Protein AF-0000000080699157 (afdb_homodimer)

Foldseek 3Di:
DPPPDPPDPVVVLLVQLLQADLVQLCVQPVDDSVQSVCVNVVNDDDDPVSSVSSQQGAGPVRRRGDDDDDPPDDDDDPVVVVVVVVVVVVVVVVVVVVVVD/DPPPDPDDPVVVLLVQLLQADLVQLCVQPVDDSVQSVCVNNVNDDDDPVSSVSSQQDAGPVRRRGDDDDDPPDDDDDPVVVVVVVVVVVVVVVVVVVVVVD

Solvent-accessible surface area (backbone atoms only — not comparable to full-atom values): 11080 Å² total; per-residue (Å²): 131,80,74,68,71,77,63,53,60,60,57,51,48,49,54,48,46,56,50,34,54,67,68,58,50,29,70,74,67,71,49,55,68,70,60,50,54,30,47,45,71,48,72,40,63,40,38,55,67,55,49,52,55,56,44,42,43,49,21,90,93,28,71,59,8,37,33,72,37,58,47,71,44,39,79,38,48,56,67,58,47,49,53,33,50,52,32,23,50,51,28,52,53,51,50,56,55,56,66,72,103,131,79,72,68,72,77,64,52,59,62,57,51,48,51,55,48,46,56,50,33,53,67,67,59,52,30,71,73,66,73,49,56,70,70,59,49,53,29,48,45,72,48,73,40,63,38,37,56,67,54,48,50,52,56,42,41,43,52,20,88,94,29,71,61,8,38,34,73,38,59,48,71,42,41,79,37,48,55,68,58,47,50,52,33,50,51,30,22,49,51,29,53,53,51,51,54,55,56,66,73,103

Secondary structure (DSSP, 8-state):
--------HHHHHHHHHHHS-HHHHHHHHT--HHHHHHHHHT-S-B-HHHHHHHHHS--SS-TT-EEEEETTSEEE-HHHHHHHHHHHHHHHHHHHHHHT-/--------HHHHHHHHHHHS-HHHHHHHHT--HHHHHHHHHT-S-B-HHHHHHHHHS--SS-TT-EEEEETTSEEE-HHHHHHHHHHHHHHHHHHHHHHT-

Radius of gyration: 21.06 Å; Cα contacts (8 Å, |Δi|>4): 257; chains: 2; bounding box: 36×67×44 Å

Sequence (202 aa):
MTIKPVCSTVSLLESHLCAIPVAAIRDALSLDDSSVSRIKTGDRRISFKEFCTLIALPSPAQPQGLALAPAKAIIITPELFRALRDLARDSLNMMSEDGAAMTIKPVCSTVSLLESHLCAIPVAAIRDALSLDDSSVSRIKTGDRRISFKEFCTLIALPSPAQPQGLALAPAKAIIITPELFRALRDLARDSLNMMSEDGAA

Structure (mmCIF, N/CA/C/O backbone):
data_AF-0000000080699157-model_v1
#
loop_
_entity.id
_entity.type
_entity.pdbx_description
1 polymer 'Transcriptional regulator'
#
loop_
_atom_site.group_PDB
_atom_site.id
_atom_site.type_symbol
_atom_site.label_atom_id
_atom_site.label_alt_id
_atom_site.label_comp_id
_atom_site.label_asym_id
_atom_site.label_entity_id
_atom_site.label_seq_id
_atom_site.pdbx_PDB_ins_code
_atom_site.Cartn_x
_atom_site.Cartn_y
_atom_site.Cartn_z
_atom_site.occupancy
_atom_site.B_iso_or_equiv
_atom_site.auth_seq_id
_atom_site.auth_comp_id
_atom_site.auth_asym_id
_atom_site.auth_atom_id
_atom_site.pdbx_PDB_model_num
ATOM 1 N N . MET A 1 1 ? 7.586 21.469 -3.617 1 30.12 1 MET A N 1
ATOM 2 C CA . MET A 1 1 ? 7.473 20.141 -3.008 1 30.12 1 MET A CA 1
ATOM 3 C C . MET A 1 1 ? 6.953 19.125 -4.012 1 30.12 1 MET A C 1
ATOM 5 O O . MET A 1 1 ? 5.816 19.219 -4.477 1 30.12 1 MET A O 1
ATOM 9 N N . THR A 1 2 ? 7.891 18.797 -4.805 1 31.19 2 THR A N 1
ATOM 10 C CA . THR A 1 2 ? 7.57 17.906 -5.918 1 31.19 2 THR A CA 1
ATOM 11 C C . THR A 1 2 ? 6.996 16.594 -5.406 1 31.19 2 THR A C 1
ATOM 13 O O . THR A 1 2 ? 7.688 15.836 -4.723 1 31.19 2 THR A O 1
ATOM 16 N N . ILE A 1 3 ? 5.672 16.469 -5.234 1 36.91 3 ILE A N 1
ATOM 17 C CA . ILE A 1 3 ? 5.02 15.188 -4.984 1 36.91 3 ILE A CA 1
ATOM 18 C C . ILE A 1 3 ? 5.488 14.164 -6.016 1 36.91 3 ILE A C 1
ATOM 20 O O . ILE A 1 3 ? 5.34 14.375 -7.219 1 36.91 3 ILE A O 1
ATOM 24 N N . LYS A 1 4 ? 6.59 13.547 -5.754 1 43.44 4 LYS A N 1
ATOM 25 C CA . LYS A 1 4 ? 7.059 12.523 -6.68 1 43.44 4 LYS A CA 1
ATOM 26 C C . LYS A 1 4 ? 5.891 11.711 -7.238 1 43.44 4 LYS A C 1
ATOM 28 O O . LYS A 1 4 ? 5.02 11.266 -6.488 1 43.44 4 LYS A O 1
ATOM 33 N N . PRO A 1 5 ? 5.812 11.938 -8.422 1 41.38 5 PRO A N 1
ATOM 34 C CA . PRO A 1 5 ? 4.746 11.172 -9.07 1 41.38 5 PRO A CA 1
ATOM 35 C C . PRO A 1 5 ? 4.672 9.727 -8.586 1 41.38 5 PRO A C 1
ATOM 37 O O . PRO A 1 5 ? 5.707 9.109 -8.312 1 41.38 5 PRO A O 1
ATOM 40 N N . VAL A 1 6 ? 3.611 9.367 -7.977 1 47.38 6 VAL A N 1
ATOM 41 C CA . VAL A 1 6 ? 3.377 8 -7.512 1 47.38 6 VAL A CA 1
ATOM 42 C C . VAL A 1 6 ? 3.82 7.008 -8.586 1 47.38 6 VAL A C 1
ATOM 44 O O . VAL A 1 6 ? 3.354 7.07 -9.727 1 47.38 6 VAL A O 1
ATOM 47 N N . CYS A 1 7 ? 5.082 6.652 -8.594 1 54.62 7 CYS A N 1
ATOM 48 C CA . CYS A 1 7 ? 5.445 5.504 -9.406 1 54.62 7 CYS A CA 1
ATOM 49 C C . CYS A 1 7 ? 4.301 4.496 -9.477 1 54.62 7 CYS A C 1
ATOM 51 O O . CYS A 1 7 ? 3.541 4.352 -8.516 1 54.62 7 CYS A O 1
ATOM 53 N N . SER A 1 8 ? 4.094 4.039 -10.688 1 78.44 8 SER A N 1
ATOM 54 C CA . SER A 1 8 ? 3.041 3.035 -10.82 1 78.44 8 SER A CA 1
ATOM 55 C C . SER A 1 8 ? 3.221 1.915 -9.797 1 78.44 8 SER A C 1
ATOM 57 O O . SER A 1 8 ? 4.324 1.697 -9.297 1 78.44 8 SER A O 1
ATOM 59 N N . THR A 1 9 ? 2.27 1.46 -9.227 1 84.56 9 THR A N 1
ATOM 60 C CA . THR A 1 9 ? 2.256 0.359 -8.273 1 84.56 9 THR A CA 1
ATOM 61 C C . THR A 1 9 ? 3.146 -0.784 -8.75 1 84.56 9 THR A C 1
ATOM 63 O O . THR A 1 9 ? 3.895 -1.366 -7.965 1 84.56 9 THR A O 1
ATOM 66 N N . VAL A 1 10 ? 3.197 -1.005 -10.109 1 86.75 10 VAL A N 1
ATOM 67 C CA . VAL A 1 10 ? 3.973 -2.107 -10.664 1 86.75 10 VAL A CA 1
ATOM 68 C C . VAL A 1 10 ? 5.465 -1.807 -10.539 1 86.75 10 VAL A C 1
ATOM 70 O O . VAL A 1 10 ? 6.242 -2.662 -10.109 1 86.75 10 VAL A O 1
ATOM 73 N N . SER A 1 11 ? 5.766 -0.631 -10.891 1 89.75 11 SER A N 1
ATOM 74 C CA . SER A 1 11 ? 7.172 -0.24 -10.844 1 89.75 11 SER A CA 1
ATOM 75 C C . SER A 1 11 ? 7.711 -0.276 -9.414 1 89.75 11 SER A C 1
ATOM 77 O O . SER A 1 11 ? 8.836 -0.714 -9.188 1 89.75 11 SER A O 1
ATOM 79 N N . LEU A 1 12 ? 6.98 0.172 -8.516 1 90.81 12 LEU A N 1
ATOM 80 C CA . LEU A 1 12 ? 7.383 0.153 -7.117 1 90.81 12 LEU A CA 1
ATOM 81 C C . LEU A 1 12 ? 7.582 -1.278 -6.629 1 90.81 12 LEU A C 1
ATOM 83 O O . LEU A 1 12 ? 8.547 -1.567 -5.918 1 90.81 12 LEU A O 1
ATOM 87 N N . LEU A 1 13 ? 6.695 -2.127 -6.988 1 92.75 13 LEU A N 1
ATOM 88 C CA . LEU A 1 13 ? 6.777 -3.525 -6.582 1 92.75 13 LEU A CA 1
ATOM 89 C C . LEU A 1 13 ? 8.016 -4.188 -7.176 1 92.75 13 LEU A C 1
ATOM 91 O O . LEU A 1 13 ? 8.766 -4.867 -6.465 1 92.75 13 LEU A O 1
ATOM 95 N N . GLU A 1 14 ? 8.18 -3.959 -8.438 1 91.19 14 GLU A N 1
ATOM 96 C CA . GLU A 1 14 ? 9.328 -4.555 -9.109 1 91.19 14 GLU A CA 1
ATOM 97 C C . GLU A 1 14 ? 10.641 -4.082 -8.484 1 91.19 14 GLU A C 1
ATOM 99 O O . GLU A 1 14 ? 11.547 -4.887 -8.242 1 91.19 14 GLU A O 1
ATOM 104 N N . SER A 1 15 ? 10.711 -2.809 -8.227 1 92.69 15 SER A N 1
ATOM 105 C CA . SER A 1 15 ? 11.914 -2.258 -7.609 1 92.69 15 SER A CA 1
ATOM 106 C C . SER A 1 15 ? 12.133 -2.84 -6.215 1 92.69 15 SER A C 1
ATOM 108 O O . SER A 1 15 ? 13.273 -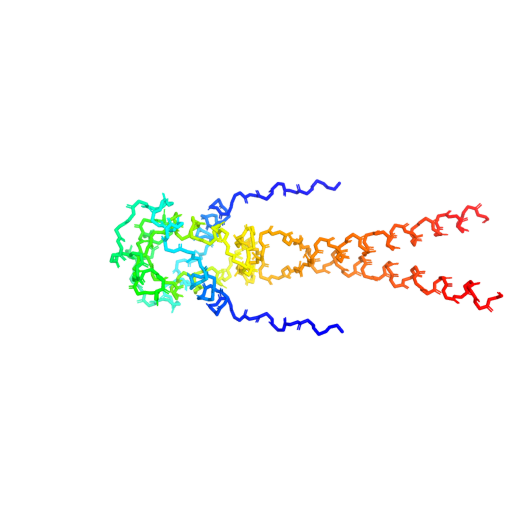3.115 -5.828 1 92.69 15 SER A O 1
ATOM 110 N N . HIS A 1 16 ? 11.117 -3 -5.484 1 94.38 16 HIS A N 1
ATOM 111 C CA . HIS A 1 16 ? 11.195 -3.568 -4.145 1 94.38 16 HIS A CA 1
ATOM 112 C C . HIS A 1 16 ? 11.68 -5.016 -4.184 1 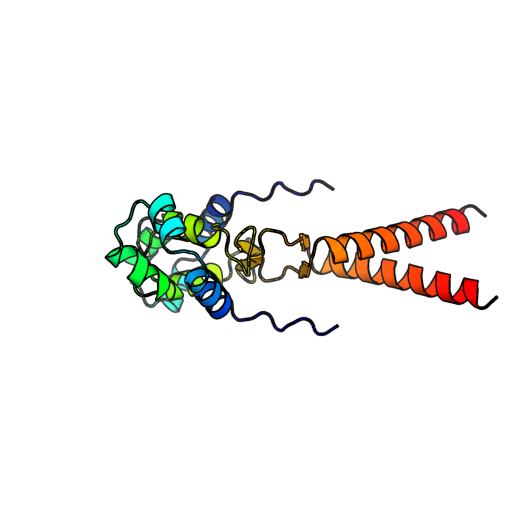94.38 16 HIS A C 1
ATOM 114 O O . HIS A 1 16 ? 12.602 -5.387 -3.455 1 94.38 16 HIS A O 1
ATOM 120 N N . LEU A 1 17 ? 11.094 -5.82 -5.066 1 92.88 17 LEU A N 1
ATOM 121 C CA . LEU A 1 17 ? 11.469 -7.227 -5.191 1 92.88 17 LEU A CA 1
ATOM 122 C C . LEU A 1 17 ? 12.938 -7.367 -5.566 1 92.88 17 LEU A C 1
ATOM 124 O O . LEU A 1 17 ? 13.648 -8.219 -5.023 1 92.88 17 LEU A O 1
ATOM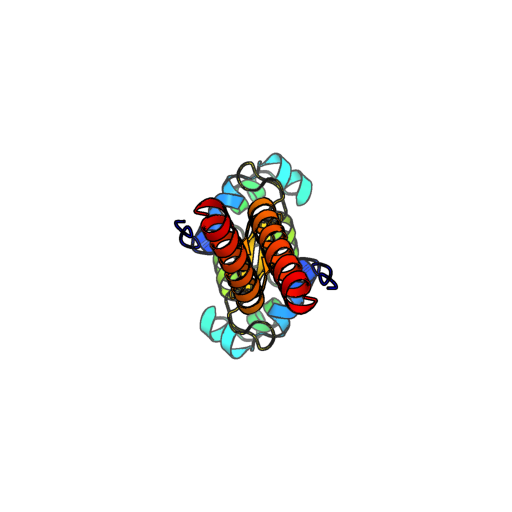 128 N N . CYS A 1 18 ? 13.297 -6.527 -6.414 1 93.12 18 CYS A N 1
ATOM 129 C CA . CYS A 1 18 ? 14.688 -6.562 -6.855 1 93.12 18 CYS A CA 1
ATOM 130 C C . CYS A 1 18 ? 15.633 -6.215 -5.711 1 93.12 18 CYS A C 1
ATOM 132 O O . CYS A 1 18 ? 16.734 -6.754 -5.625 1 93.12 18 CYS A O 1
ATOM 134 N N . ALA A 1 19 ? 15.234 -5.422 -4.84 1 95.38 19 ALA A N 1
ATOM 135 C CA . ALA A 1 19 ? 16.094 -4.875 -3.793 1 95.38 19 ALA A CA 1
ATOM 136 C C . ALA A 1 19 ? 16.172 -5.824 -2.598 1 95.38 19 ALA A C 1
ATOM 138 O O . ALA A 1 19 ? 17.078 -5.723 -1.772 1 95.38 19 ALA A O 1
ATOM 139 N N . ILE A 1 20 ? 15.273 -6.695 -2.459 1 96.25 20 ILE A N 1
ATOM 140 C CA . ILE A 1 20 ? 15.273 -7.621 -1.331 1 96.25 20 ILE A CA 1
ATOM 141 C C . ILE A 1 20 ? 16.406 -8.625 -1.487 1 96.25 20 ILE A C 1
ATOM 143 O O . ILE A 1 20 ? 16.578 -9.211 -2.557 1 96.25 20 ILE A O 1
ATOM 147 N N . PRO A 1 21 ? 17.156 -8.812 -0.498 1 95.56 21 PRO A N 1
ATOM 148 C CA . PRO A 1 21 ? 18.203 -9.844 -0.572 1 95.56 21 PRO A CA 1
ATOM 149 C C . PRO A 1 21 ? 17.625 -11.242 -0.782 1 95.56 21 PRO A C 1
ATOM 151 O O . PRO A 1 21 ? 16.578 -11.578 -0.226 1 95.56 21 PRO A O 1
ATOM 154 N N . VAL A 1 22 ? 18.359 -12.016 -1.519 1 95.06 22 VAL A N 1
ATOM 155 C CA . VAL A 1 22 ? 17.953 -13.375 -1.871 1 95.06 22 VAL A CA 1
ATOM 156 C C . VAL A 1 22 ? 17.781 -14.211 -0.604 1 95.06 22 VAL A C 1
ATOM 158 O O . VAL A 1 22 ? 16.812 -14.961 -0.474 1 95.06 22 VAL A O 1
ATOM 161 N N . ALA A 1 23 ? 18.703 -14.039 0.344 1 95.81 23 ALA A N 1
ATOM 162 C CA . ALA A 1 23 ? 18.672 -14.805 1.587 1 95.81 23 ALA A CA 1
ATOM 163 C C . ALA A 1 23 ? 17.406 -14.5 2.383 1 95.81 23 ALA A C 1
ATOM 165 O O . ALA A 1 23 ? 16.844 -15.383 3.029 1 95.81 23 ALA A O 1
ATOM 166 N N . ALA A 1 24 ? 16.984 -13.242 2.336 1 96.81 24 ALA A N 1
ATOM 167 C CA . ALA A 1 24 ? 15.789 -12.844 3.068 1 96.81 24 ALA A CA 1
ATOM 168 C C . ALA A 1 24 ? 14.547 -13.523 2.498 1 96.81 24 ALA A C 1
ATOM 170 O O . ALA A 1 24 ? 13.664 -13.953 3.248 1 96.81 24 ALA A O 1
ATOM 171 N N . ILE A 1 25 ? 14.508 -13.625 1.203 1 96.75 25 ILE A N 1
ATOM 172 C CA . ILE A 1 25 ? 13.367 -14.266 0.548 1 96.75 25 ILE A CA 1
ATOM 173 C C . ILE A 1 25 ? 13.383 -15.766 0.844 1 96.75 25 ILE A C 1
ATOM 175 O O . ILE A 1 25 ? 12.352 -16.344 1.2 1 96.75 25 ILE A O 1
ATOM 179 N N . ARG A 1 26 ? 14.508 -16.375 0.75 1 96.81 26 ARG A N 1
ATOM 180 C CA . ARG A 1 26 ? 14.656 -17.797 1.027 1 96.81 26 ARG A CA 1
ATOM 181 C C . ARG A 1 26 ? 14.188 -18.141 2.439 1 96.81 26 ARG A C 1
ATOM 183 O O . ARG A 1 26 ? 13.438 -19.094 2.641 1 96.81 26 ARG A O 1
ATOM 190 N N . ASP A 1 27 ? 14.648 -17.359 3.348 1 96.06 27 ASP A N 1
ATOM 191 C CA . ASP A 1 27 ? 14.336 -17.594 4.754 1 96.06 27 ASP A CA 1
ATOM 192 C C . ASP A 1 27 ? 12.844 -17.391 5.023 1 96.06 27 ASP A C 1
ATOM 194 O O . ASP A 1 27 ? 12.242 -18.141 5.793 1 96.06 27 ASP A O 1
ATOM 198 N N . ALA A 1 28 ? 12.266 -16.406 4.398 1 96.19 28 ALA A N 1
ATOM 199 C CA . ALA A 1 28 ? 10.883 -16.047 4.676 1 96.19 28 ALA A CA 1
ATOM 200 C C . ALA A 1 28 ? 9.914 -17.031 4.027 1 96.19 28 ALA A C 1
ATOM 202 O O . ALA A 1 28 ? 8.844 -17.297 4.574 1 96.19 28 ALA A O 1
ATOM 203 N N . LEU A 1 29 ? 10.266 -17.562 2.887 1 95.69 29 LEU A N 1
ATOM 204 C CA . LEU A 1 29 ? 9.305 -18.375 2.129 1 95.69 29 LEU A CA 1
ATOM 205 C C . LEU A 1 29 ? 9.758 -19.828 2.047 1 95.69 29 LEU A C 1
ATOM 207 O O . LEU A 1 29 ? 9.039 -20.672 1.504 1 95.69 29 LEU A O 1
ATOM 211 N N . SER A 1 30 ? 10.891 -20.141 2.572 1 96.06 30 SER A N 1
ATOM 212 C CA . SER A 1 30 ? 11.445 -21.484 2.523 1 96.06 30 SER A CA 1
ATOM 213 C C . SER A 1 30 ? 11.492 -22 1.093 1 96.06 30 SER A C 1
ATOM 215 O O . SER A 1 30 ? 11 -23.094 0.808 1 96.06 30 SER A O 1
ATOM 217 N N . LEU A 1 31 ? 12.078 -21.328 0.246 1 94.12 31 LEU A N 1
ATOM 218 C CA . LEU A 1 31 ? 12.172 -21.641 -1.176 1 94.12 31 LEU A CA 1
ATOM 219 C C . LEU A 1 31 ? 13.625 -21.906 -1.574 1 94.12 31 LEU A C 1
ATOM 221 O O . LEU A 1 31 ? 14.547 -21.484 -0.88 1 94.12 31 LEU A O 1
ATOM 225 N N . ASP A 1 32 ? 13.828 -22.578 -2.586 1 94.06 32 ASP A N 1
ATOM 226 C CA . ASP A 1 32 ? 15.164 -22.781 -3.139 1 94.06 32 ASP A CA 1
ATOM 227 C C . ASP A 1 32 ? 15.594 -21.578 -3.982 1 94.06 32 ASP A C 1
ATOM 229 O O . ASP A 1 32 ? 14.789 -20.688 -4.273 1 94.06 32 ASP A O 1
ATOM 233 N N . ASP A 1 33 ? 16.844 -21.578 -4.438 1 92.88 33 ASP A N 1
ATOM 234 C CA . ASP A 1 33 ? 17.453 -20.438 -5.141 1 92.88 33 ASP A CA 1
ATOM 235 C C . ASP A 1 33 ? 16.781 -20.219 -6.496 1 92.88 33 ASP A C 1
ATOM 237 O O . ASP A 1 33 ? 16.609 -19.078 -6.938 1 92.88 33 ASP A O 1
ATOM 241 N N . SER A 1 34 ? 16.516 -21.312 -7.078 1 92.25 34 SER A N 1
ATOM 242 C CA . SER A 1 34 ? 15.875 -21.188 -8.383 1 92.25 34 SER A CA 1
ATOM 243 C C . SER A 1 34 ? 14.516 -20.5 -8.273 1 92.25 34 SER A C 1
ATOM 245 O O . SER A 1 34 ? 14.164 -19.672 -9.117 1 92.25 34 SER A O 1
ATOM 247 N N . SER A 1 35 ? 13.695 -20.875 -7.293 1 93.12 35 SER A N 1
ATOM 248 C CA . SER A 1 35 ? 12.391 -20.266 -7.047 1 93.12 35 SER A CA 1
ATOM 249 C C . SER A 1 35 ? 12.531 -18.781 -6.676 1 93.12 35 SER A C 1
ATOM 251 O O . SER A 1 35 ? 11.75 -17.953 -7.137 1 93.12 35 SER A O 1
ATOM 253 N N . VAL A 1 36 ? 13.555 -18.453 -5.898 1 95.56 36 VAL A N 1
ATOM 254 C CA . VAL A 1 36 ? 13.797 -17.078 -5.473 1 95.56 36 VAL A CA 1
ATOM 255 C C . VAL A 1 36 ? 14.164 -16.219 -6.68 1 95.56 36 VAL A C 1
ATOM 257 O O . VAL A 1 36 ? 13.688 -15.094 -6.812 1 95.56 36 VAL A O 1
ATOM 260 N N . SER A 1 37 ? 15.008 -16.719 -7.562 1 93.88 37 SER A N 1
ATOM 261 C CA . SER A 1 37 ? 15.391 -15.984 -8.766 1 93.88 37 SER A CA 1
ATOM 262 C C . SER A 1 37 ? 14.172 -15.641 -9.609 1 93.88 37 SER A C 1
ATOM 264 O O . SER A 1 37 ? 14.047 -14.516 -1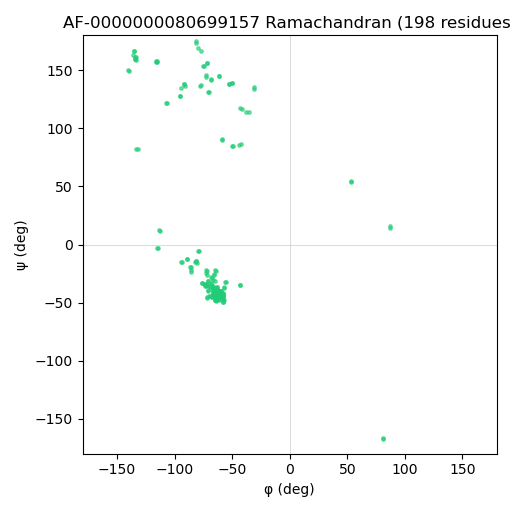0.094 1 93.88 37 SER A O 1
ATOM 266 N N . ARG A 1 38 ? 13.25 -16.547 -9.766 1 92.69 38 ARG A N 1
ATOM 267 C CA . ARG A 1 38 ? 12.055 -16.328 -10.57 1 92.69 38 ARG A CA 1
ATOM 268 C C . ARG A 1 38 ? 11.109 -15.344 -9.891 1 92.69 38 ARG A C 1
ATOM 270 O O . ARG A 1 38 ? 10.391 -14.609 -10.57 1 92.69 38 ARG A O 1
ATOM 277 N N . ILE A 1 39 ? 11.125 -15.352 -8.586 1 92.75 39 ILE A N 1
ATOM 278 C CA . ILE A 1 39 ? 10.328 -14.375 -7.84 1 92.75 39 ILE A CA 1
ATOM 279 C C . ILE A 1 39 ? 10.883 -12.977 -8.078 1 92.75 3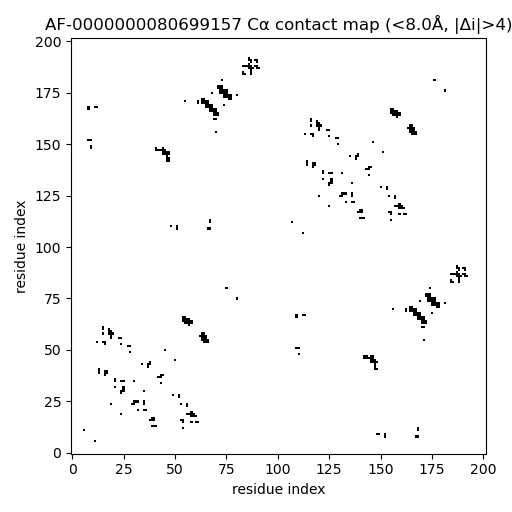9 ILE A C 1
ATOM 281 O O . ILE A 1 39 ? 10.117 -12.039 -8.344 1 92.75 39 ILE A O 1
ATOM 285 N N . LYS A 1 40 ? 12.203 -12.859 -8.078 1 91.19 40 LYS A N 1
ATOM 286 C CA . LYS A 1 40 ? 12.828 -11.555 -8.227 1 91.19 40 LYS A CA 1
ATOM 287 C C . LYS A 1 40 ? 12.609 -10.992 -9.633 1 91.19 40 LYS A C 1
ATOM 289 O O . LYS A 1 40 ? 12.516 -9.781 -9.812 1 91.19 40 LYS A O 1
ATOM 294 N N . THR A 1 41 ? 12.461 -11.844 -10.562 1 88.12 41 THR A N 1
ATOM 295 C CA . THR A 1 41 ? 12.227 -11.398 -11.93 1 88.12 41 THR A CA 1
ATOM 296 C C . THR A 1 41 ? 10.734 -11.227 -12.195 1 88.12 41 THR A C 1
ATOM 298 O O . THR A 1 41 ? 10.336 -10.664 -13.211 1 88.12 41 THR A O 1
ATOM 301 N N . GLY A 1 42 ? 9.914 -11.711 -11.344 1 86.31 42 GLY A N 1
ATOM 302 C CA . GLY A 1 42 ? 8.477 -11.586 -11.508 1 86.31 42 GLY A CA 1
ATOM 303 C C . GLY A 1 42 ? 7.875 -12.695 -12.344 1 86.31 42 GLY A C 1
ATOM 304 O O . GLY A 1 42 ? 6.723 -12.602 -12.781 1 86.31 42 GLY A O 1
ATOM 305 N N . ASP A 1 43 ? 8.578 -13.703 -12.555 1 87.94 43 ASP A N 1
ATOM 306 C CA . ASP A 1 43 ? 8.156 -14.758 -13.469 1 87.94 43 ASP A CA 1
ATOM 307 C C . ASP A 1 43 ? 7.422 -15.875 -12.734 1 87.94 43 ASP A C 1
ATOM 309 O O . ASP A 1 43 ? 6.766 -16.703 -13.352 1 87.94 43 ASP A O 1
ATOM 313 N N . ARG A 1 44 ? 7.543 -15.883 -11.469 1 91.69 44 ARG A N 1
ATOM 314 C CA . ARG A 1 44 ? 6.906 -16.938 -10.688 1 91.69 44 ARG A CA 1
ATOM 315 C C . ARG A 1 44 ? 5.539 -16.5 -10.188 1 91.69 44 ARG A C 1
ATOM 317 O O . ARG A 1 44 ? 5.383 -15.375 -9.703 1 91.69 44 ARG A O 1
ATOM 324 N N . ARG A 1 45 ? 4.629 -17.406 -10.352 1 92.94 45 ARG A N 1
ATOM 325 C CA . ARG A 1 45 ? 3.33 -17.203 -9.711 1 92.94 45 ARG A CA 1
ATOM 326 C C . ARG A 1 45 ? 3.395 -17.531 -8.227 1 92.94 45 ARG A C 1
ATOM 328 O O . ARG A 1 45 ? 4.051 -18.5 -7.824 1 92.94 45 ARG A O 1
ATOM 335 N N . ILE A 1 46 ? 2.805 -16.688 -7.484 1 91.81 46 ILE A N 1
ATOM 336 C CA . ILE A 1 46 ? 2.879 -16.891 -6.039 1 91.81 46 ILE A CA 1
ATOM 337 C C . ILE A 1 46 ? 1.492 -16.703 -5.426 1 91.81 46 ILE A C 1
ATOM 339 O O . ILE A 1 46 ? 0.589 -16.156 -6.059 1 91.81 46 ILE A O 1
ATOM 343 N N . SER A 1 47 ? 1.388 -17.25 -4.191 1 92.19 47 SER A N 1
ATOM 344 C CA . SER A 1 47 ? 0.135 -17.094 -3.459 1 92.19 47 SER A CA 1
ATOM 345 C C . SER A 1 47 ? 0.017 -15.695 -2.854 1 92.19 47 SER A C 1
ATOM 347 O O . SER A 1 47 ? 1.014 -14.984 -2.727 1 92.19 47 SER A O 1
ATOM 349 N N . PHE A 1 48 ? -1.226 -15.367 -2.402 1 91.94 48 PHE A N 1
ATOM 350 C CA . PHE A 1 48 ? -1.479 -14.07 -1.791 1 91.94 48 PHE A CA 1
ATOM 351 C C . PHE A 1 48 ? -0.699 -13.922 -0.49 1 91.94 48 PHE A C 1
ATOM 353 O O . PHE A 1 48 ? -0.181 -12.844 -0.189 1 91.94 48 PHE A O 1
ATOM 360 N N . LYS A 1 49 ? -0.604 -14.953 0.225 1 89.88 49 LYS A N 1
ATOM 361 C CA . LYS A 1 49 ? 0.145 -14.93 1.478 1 89.88 49 LYS A CA 1
ATOM 362 C C . LYS A 1 49 ? 1.631 -14.695 1.225 1 89.88 49 LYS A C 1
ATOM 364 O O . LYS A 1 49 ? 2.279 -13.938 1.952 1 89.88 49 LYS A O 1
ATOM 369 N N . GLU A 1 50 ? 2.137 -15.398 0.193 1 92.38 50 GLU A N 1
ATOM 370 C CA . GLU A 1 50 ? 3.533 -15.195 -0.175 1 92.38 50 GLU A CA 1
ATOM 371 C C . GLU A 1 50 ? 3.785 -13.758 -0.628 1 92.38 50 GLU A C 1
ATOM 373 O O . GLU A 1 50 ? 4.816 -13.172 -0.299 1 92.38 50 GLU A O 1
ATOM 378 N N . PHE A 1 51 ? 2.85 -13.258 -1.409 1 93.06 51 PHE A N 1
ATOM 379 C CA . PHE A 1 51 ? 2.969 -11.875 -1.853 1 93.06 51 PHE A CA 1
ATOM 380 C C . PHE A 1 51 ? 3.033 -10.93 -0.66 1 93.06 51 PHE A C 1
ATOM 382 O O . PHE A 1 51 ? 3.885 -10.039 -0.611 1 93.06 51 PHE A O 1
ATOM 389 N N . CYS A 1 52 ? 2.115 -11.109 0.246 1 93.88 52 CYS A N 1
ATOM 390 C CA . CYS A 1 52 ? 2.09 -10.25 1.423 1 93.88 52 CYS A CA 1
ATOM 391 C C . CYS A 1 52 ? 3.391 -10.367 2.209 1 93.88 52 CYS A C 1
ATOM 393 O O . CYS A 1 52 ? 3.896 -9.367 2.729 1 93.88 52 CYS A O 1
ATOM 395 N N . THR A 1 53 ? 3.92 -11.57 2.32 1 94.94 53 THR A N 1
ATOM 396 C CA . THR A 1 53 ? 5.199 -11.766 2.992 1 94.94 53 THR A CA 1
ATOM 397 C C . THR A 1 53 ? 6.312 -11.016 2.262 1 94.94 53 THR A C 1
ATOM 399 O O . THR A 1 53 ? 7.148 -10.367 2.891 1 94.94 53 THR A O 1
ATOM 402 N N . LEU A 1 54 ? 6.324 -11.047 0.955 1 95.38 54 LEU A N 1
ATOM 403 C CA . LEU A 1 54 ? 7.379 -10.453 0.14 1 95.38 54 LEU A CA 1
ATOM 404 C C . LEU A 1 54 ? 7.367 -8.938 0.263 1 95.38 54 LEU A C 1
ATOM 406 O O . LEU A 1 54 ? 8.422 -8.312 0.448 1 95.38 54 LEU A O 1
ATOM 410 N N . ILE A 1 55 ? 6.211 -8.359 0.181 1 95.19 55 ILE A N 1
ATOM 411 C CA . ILE A 1 55 ? 6.195 -6.902 0.182 1 95.19 55 ILE A CA 1
ATOM 412 C C . ILE A 1 55 ? 6.531 -6.383 1.576 1 95.19 55 ILE A C 1
ATOM 414 O O . ILE A 1 55 ? 7.02 -5.262 1.726 1 95.19 55 ILE A O 1
ATOM 418 N N . ALA A 1 56 ? 6.309 -7.234 2.529 1 96.19 56 ALA A N 1
ATOM 419 C CA . ALA A 1 56 ? 6.559 -6.816 3.906 1 96.19 56 ALA A CA 1
ATOM 420 C C . ALA A 1 56 ? 8.047 -6.922 4.25 1 96.19 56 ALA A C 1
ATOM 422 O O . ALA A 1 56 ? 8.492 -6.383 5.262 1 96.19 56 ALA A O 1
ATOM 423 N N . LEU A 1 57 ? 8.781 -7.586 3.461 1 96.94 57 LEU A N 1
ATOM 424 C CA . LEU A 1 57 ? 10.211 -7.734 3.736 1 96.94 57 LEU A CA 1
ATOM 425 C C . LEU A 1 57 ? 10.93 -6.398 3.586 1 96.94 57 LEU A C 1
ATOM 427 O O . LEU A 1 57 ? 10.625 -5.621 2.68 1 96.94 57 LEU A O 1
ATOM 431 N N . PRO A 1 58 ? 11.898 -6.188 4.473 1 96.25 58 PRO A N 1
ATOM 432 C CA . PRO A 1 58 ? 12.672 -4.953 4.363 1 96.25 58 PRO A CA 1
ATOM 433 C C . PRO A 1 58 ? 13.633 -4.961 3.172 1 96.25 58 PRO A C 1
ATOM 435 O O . PRO A 1 58 ? 14.125 -6.02 2.783 1 96.25 58 PRO A O 1
ATOM 438 N N . SER A 1 59 ? 13.82 -3.855 2.594 1 94.69 59 SER A N 1
ATOM 439 C CA . SER A 1 59 ? 14.828 -3.59 1.566 1 94.69 59 SER A CA 1
ATOM 440 C C . SER A 1 59 ? 15.539 -2.268 1.819 1 94.69 59 SER A C 1
ATOM 442 O O . SER A 1 59 ? 15.109 -1.473 2.656 1 94.69 59 SER A O 1
ATOM 444 N N . PRO A 1 60 ? 16.703 -2.051 1.189 1 93.06 60 PRO A N 1
ATOM 445 C CA . PRO A 1 60 ? 17.438 -0.8 1.424 1 93.06 60 PRO A CA 1
ATOM 446 C C . PRO A 1 60 ? 16.594 0.436 1.116 1 93.06 60 PRO A C 1
ATOM 448 O O . PRO A 1 60 ? 16.703 1.449 1.812 1 93.06 60 PRO A O 1
ATOM 451 N N . ALA A 1 61 ? 15.68 0.351 0.134 1 91 61 ALA A N 1
ATOM 452 C CA . ALA A 1 61 ? 14.828 1.476 -0.253 1 91 61 ALA A CA 1
ATOM 453 C C . ALA A 1 61 ? 13.578 1.545 0.619 1 91 61 ALA A C 1
ATOM 455 O O . ALA A 1 61 ? 12.953 2.602 0.735 1 91 61 ALA A O 1
ATOM 456 N N . GLN A 1 62 ? 13.258 0.405 1.164 1 94.56 62 GLN A N 1
ATOM 457 C CA . GLN A 1 62 ? 12.102 0.257 2.043 1 94.56 62 GLN A CA 1
ATOM 458 C C . GLN A 1 62 ? 12.477 -0.494 3.318 1 94.56 62 GLN A C 1
ATOM 460 O O . GLN A 1 62 ? 12.156 -1.675 3.467 1 94.56 62 GLN A O 1
ATOM 465 N N . PRO A 1 63 ? 13.039 0.237 4.258 1 94.88 63 PRO A N 1
ATOM 466 C CA . PRO A 1 63 ? 13.617 -0.43 5.426 1 94.88 63 PRO A CA 1
ATOM 467 C C . PRO A 1 63 ? 12.57 -1.149 6.273 1 94.88 63 PRO A C 1
ATOM 469 O O . PRO A 1 63 ? 12.914 -2.049 7.047 1 94.88 63 PRO A O 1
ATOM 472 N N . GLN A 1 64 ? 11.391 -0.745 6.148 1 95.62 64 GLN A N 1
ATOM 473 C CA . GLN A 1 64 ? 10.352 -1.424 6.914 1 95.62 64 GLN A CA 1
ATOM 474 C C . GLN A 1 64 ? 9.391 -2.174 5.996 1 95.62 64 GLN A C 1
ATOM 476 O O . GLN A 1 64 ? 8.328 -2.621 6.43 1 95.62 64 GLN A O 1
ATOM 481 N N . GLY A 1 65 ? 9.789 -2.307 4.703 1 96.31 65 GLY A N 1
ATOM 482 C CA . GLY A 1 65 ? 8.945 -2.971 3.727 1 96.31 65 GLY A CA 1
ATOM 483 C C . GLY A 1 65 ? 7.859 -2.07 3.17 1 96.31 65 GLY A C 1
ATOM 484 O O . GLY A 1 65 ? 7.945 -0.846 3.273 1 96.31 65 GLY A O 1
ATOM 485 N N . LEU A 1 66 ? 6.977 -2.744 2.523 1 95 66 LEU A N 1
ATOM 486 C CA . LEU A 1 66 ? 5.812 -2.082 1.947 1 95 66 LEU A CA 1
ATOM 487 C C . LEU A 1 66 ? 4.527 -2.562 2.615 1 95 66 LEU A C 1
ATOM 489 O O . LEU A 1 66 ? 4.504 -3.635 3.223 1 95 66 LEU A O 1
ATOM 493 N N . ALA A 1 67 ? 3.535 -1.722 2.494 1 93.75 67 ALA A N 1
ATOM 494 C CA . ALA A 1 67 ? 2.186 -2.035 2.957 1 93.75 67 ALA A CA 1
ATOM 495 C C . ALA A 1 67 ? 1.144 -1.635 1.917 1 93.75 67 ALA A C 1
ATOM 497 O O . ALA A 1 67 ? 1.471 -0.991 0.917 1 93.75 67 ALA A O 1
ATOM 498 N N . LEU A 1 68 ? -0.053 -2.141 2.15 1 94.56 68 LEU A N 1
ATOM 499 C CA . LEU A 1 68 ? -1.175 -1.752 1.302 1 94.56 68 LEU A CA 1
ATOM 500 C C . LEU A 1 68 ? -1.907 -0.549 1.886 1 94.56 68 LEU A C 1
ATOM 502 O O . LEU A 1 68 ? -2.1 -0.463 3.102 1 94.56 68 LEU A O 1
ATOM 506 N N . ALA A 1 69 ? -2.271 0.364 1.017 1 93.38 69 ALA A N 1
ATOM 507 C CA . ALA A 1 69 ? -3.002 1.562 1.422 1 93.38 69 ALA A CA 1
ATOM 508 C C . ALA A 1 69 ? -4.082 1.914 0.405 1 93.38 69 ALA A C 1
ATOM 510 O O . ALA A 1 69 ? -3.975 1.567 -0.773 1 93.38 69 ALA A O 1
ATOM 511 N N . PRO A 1 70 ? -5.168 2.545 0.947 1 93.31 70 PRO A N 1
ATOM 512 C CA . PRO A 1 70 ? -6.121 3.057 -0.036 1 93.31 70 PRO A CA 1
ATOM 513 C C . PRO A 1 70 ? -5.469 3.951 -1.087 1 93.31 70 PRO A C 1
ATOM 515 O O . PRO A 1 70 ? -4.641 4.801 -0.75 1 93.31 70 PRO A O 1
ATOM 518 N N . ALA A 1 71 ? -5.883 3.764 -2.342 1 93.5 71 ALA A N 1
ATOM 519 C CA . ALA A 1 71 ? -5.27 4.516 -3.434 1 93.5 71 ALA A CA 1
ATOM 520 C C . ALA A 1 71 ? -5.574 6.008 -3.311 1 93.5 71 ALA A C 1
ATOM 522 O O . ALA A 1 71 ? -4.781 6.848 -3.74 1 93.5 71 ALA A O 1
ATOM 523 N N . LYS A 1 72 ? -6.637 6.332 -2.693 1 93 72 LYS A N 1
ATOM 524 C CA . LYS A 1 72 ? -7.074 7.719 -2.555 1 93 72 LYS A CA 1
ATOM 525 C C . LYS A 1 72 ? -6.328 8.422 -1.421 1 93 72 LYS A C 1
ATOM 527 O O . LYS A 1 72 ? -6.348 9.648 -1.324 1 93 72 LYS A O 1
ATOM 532 N N . ALA A 1 73 ? -5.727 7.688 -0.62 1 93.19 73 ALA A N 1
ATOM 533 C CA . ALA A 1 73 ? -5.109 8.234 0.586 1 93.19 73 ALA A CA 1
ATOM 534 C C . ALA A 1 73 ? -3.863 9.047 0.243 1 93.19 73 ALA A C 1
ATOM 536 O O . ALA A 1 73 ? -3.311 8.914 -0.85 1 93.19 73 ALA A O 1
ATOM 537 N N . ILE A 1 74 ? -3.555 9.953 1.186 1 93.31 74 ILE A N 1
ATOM 538 C CA . ILE A 1 74 ? -2.307 10.703 1.135 1 93.31 74 ILE A CA 1
ATOM 539 C C . ILE A 1 74 ? -1.252 10.016 1.996 1 93.31 74 ILE A C 1
ATOM 541 O O . ILE A 1 74 ? -1.514 9.664 3.15 1 93.31 74 ILE A O 1
ATOM 545 N N . ILE A 1 75 ? -0.153 9.812 1.333 1 92.88 75 ILE A N 1
ATOM 546 C CA . ILE A 1 75 ? 0.95 9.141 2.008 1 92.88 75 ILE A CA 1
ATOM 547 C C . ILE A 1 75 ? 2.051 10.148 2.328 1 92.88 75 ILE A C 1
ATOM 549 O O . ILE A 1 75 ? 2.6 10.789 1.427 1 92.88 75 ILE A O 1
ATOM 553 N N . ILE A 1 76 ? 2.328 10.219 3.625 1 94.56 76 ILE A N 1
ATOM 554 C CA . ILE A 1 76 ? 3.348 11.18 4.031 1 94.56 76 ILE A CA 1
ATOM 555 C C . ILE A 1 76 ? 4.316 1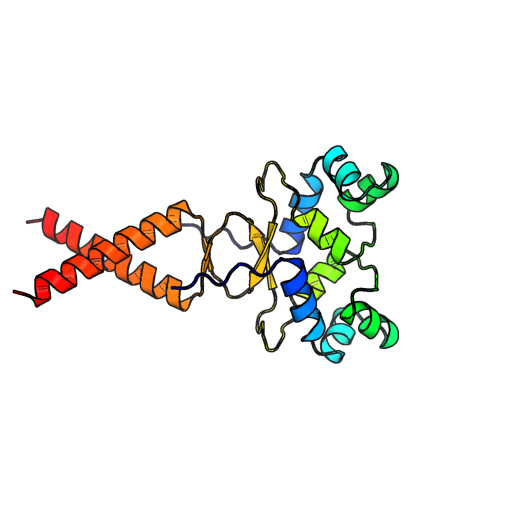0.523 5.012 1 94.56 76 ILE A C 1
ATOM 557 O O . ILE A 1 76 ? 3.986 9.508 5.633 1 94.56 76 ILE A O 1
ATOM 561 N N . THR A 1 77 ? 5.477 11.195 5.055 1 94 77 THR A N 1
ATOM 562 C CA . THR A 1 77 ? 6.453 10.688 6.008 1 94 77 THR A CA 1
ATOM 563 C C . THR A 1 77 ? 6.062 11.062 7.434 1 94 77 THR A C 1
ATOM 565 O O . THR A 1 77 ? 5.379 12.062 7.652 1 94 77 THR A O 1
ATOM 568 N N . PRO A 1 78 ? 6.535 10.227 8.352 1 94.94 78 PRO A N 1
ATOM 569 C CA . PRO A 1 78 ? 6.266 10.57 9.75 1 94.94 78 PRO A CA 1
ATOM 570 C C . PRO A 1 78 ? 6.797 11.953 10.125 1 94.94 78 PRO A C 1
ATOM 572 O O . PRO A 1 78 ? 6.164 12.672 10.906 1 94.94 78 PRO A O 1
ATOM 575 N N . GLU A 1 79 ? 7.918 12.328 9.602 1 96.31 79 GLU A N 1
ATOM 576 C CA . GLU A 1 79 ? 8.516 13.625 9.914 1 96.31 79 GLU A CA 1
ATOM 577 C C . GLU A 1 79 ? 7.645 14.766 9.414 1 96.31 79 GLU A C 1
ATOM 579 O O . GLU A 1 79 ? 7.402 15.734 10.133 1 96.31 79 GLU A O 1
ATOM 584 N N . LEU A 1 80 ? 7.207 14.664 8.195 1 94.44 80 LEU A N 1
ATOM 585 C CA . LEU A 1 80 ? 6.34 15.703 7.652 1 94.44 80 LEU A CA 1
ATOM 586 C C . LEU A 1 80 ? 5.012 15.75 8.406 1 94.44 80 LEU A C 1
ATOM 588 O O . LEU A 1 80 ? 4.48 16.828 8.656 1 94.44 80 LEU A O 1
ATOM 592 N N . PHE A 1 81 ? 4.547 14.609 8.742 1 96.69 81 PHE A N 1
ATOM 593 C CA . PHE A 1 81 ? 3.305 14.555 9.5 1 96.69 81 PHE A CA 1
ATOM 594 C C . PHE A 1 81 ? 3.457 15.266 10.844 1 96.69 81 PHE A C 1
ATOM 596 O O . PHE A 1 81 ? 2.586 16.031 11.242 1 96.69 81 PHE A O 1
ATOM 603 N N . ARG A 1 82 ? 4.469 14.992 11.531 1 96.88 82 ARG A N 1
ATOM 604 C CA . ARG A 1 82 ? 4.734 15.633 12.812 1 96.88 82 ARG A CA 1
ATOM 605 C C . ARG A 1 82 ? 4.824 17.156 12.656 1 96.88 82 ARG A C 1
ATOM 607 O O . ARG A 1 82 ? 4.277 17.891 13.477 1 96.88 82 ARG A O 1
ATOM 614 N N . ALA A 1 83 ? 5.527 17.547 11.625 1 96.19 83 ALA A N 1
ATOM 615 C CA . ALA A 1 83 ?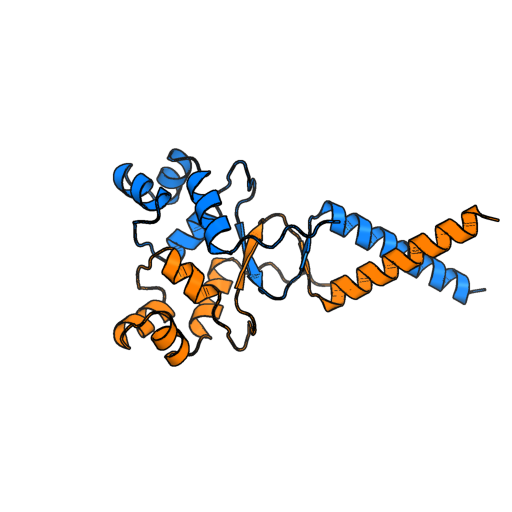 5.656 18.984 11.375 1 96.19 83 ALA A CA 1
ATOM 616 C C . ALA A 1 83 ? 4.293 19.625 11.125 1 96.19 83 ALA A C 1
ATOM 618 O O . ALA A 1 83 ? 3.973 20.672 11.711 1 96.19 83 ALA A O 1
ATOM 619 N N . LEU A 1 84 ? 3.506 19 10.336 1 96.31 84 LEU A N 1
ATOM 620 C CA . LEU A 1 84 ? 2.17 19.5 10.031 1 96.31 84 LEU A CA 1
ATOM 621 C C . LEU A 1 84 ? 1.297 19.5 11.289 1 96.31 84 LEU A C 1
ATOM 623 O O . LEU A 1 84 ? 0.596 20.469 11.562 1 96.31 84 LEU A O 1
ATOM 627 N N . ARG A 1 85 ? 1.349 18.391 11.953 1 96.06 85 ARG A N 1
ATOM 628 C CA . ARG A 1 85 ? 0.57 18.25 13.18 1 96.06 85 ARG A CA 1
ATOM 629 C C . ARG A 1 85 ? 0.945 19.328 14.195 1 96.06 85 ARG A C 1
ATOM 631 O O . ARG A 1 85 ? 0.071 19.938 14.812 1 96.06 85 ARG A O 1
ATOM 638 N N . ASP A 1 86 ? 2.213 19.547 14.383 1 96.56 86 ASP A N 1
ATOM 639 C CA . ASP A 1 86 ? 2.672 20.547 15.336 1 96.56 86 ASP A CA 1
ATOM 640 C C . ASP A 1 86 ? 2.238 21.953 14.914 1 96.56 86 ASP A C 1
ATOM 642 O O . ASP A 1 86 ? 1.773 22.734 15.742 1 96.56 86 ASP A O 1
ATOM 646 N N . LEU A 1 87 ? 2.387 22.281 13.656 1 95.25 87 LEU A N 1
ATOM 647 C CA . LEU A 1 87 ? 1.95 23.578 13.148 1 95.25 87 LEU A CA 1
ATOM 648 C C . LEU A 1 87 ? 0.442 23.75 13.297 1 95.25 87 LEU A C 1
ATOM 650 O O . LEU A 1 87 ? -0.04 24.828 13.625 1 95.25 87 LEU A O 1
ATOM 654 N N . ALA A 1 88 ? -0.251 22.688 13.047 1 95.69 88 ALA A N 1
ATOM 655 C CA . ALA A 1 88 ? -1.702 22.719 13.211 1 95.69 88 ALA A CA 1
ATOM 656 C C . ALA A 1 88 ? -2.084 22.969 14.664 1 95.69 88 ALA A C 1
ATOM 658 O O . ALA A 1 88 ? -2.988 23.75 14.945 1 95.69 88 ALA A O 1
ATOM 659 N N . ARG A 1 89 ? -1.422 22.266 15.492 1 94.88 89 ARG A N 1
ATOM 660 C CA . ARG A 1 89 ? -1.655 22.453 16.922 1 94.88 89 ARG A CA 1
ATOM 661 C C . ARG A 1 89 ? -1.387 23.906 17.328 1 94.88 89 ARG A C 1
ATOM 663 O O . ARG A 1 89 ? -2.152 24.484 18.094 1 94.88 89 ARG A O 1
ATOM 670 N N . ASP A 1 90 ? -0.313 24.453 16.844 1 91 90 ASP A N 1
ATOM 671 C CA . ASP A 1 90 ? 0.042 25.828 17.141 1 91 90 ASP A CA 1
ATOM 672 C C . ASP A 1 90 ? -1.059 26.797 16.688 1 91 90 ASP A C 1
ATOM 674 O O . ASP A 1 90 ? -1.398 27.734 17.406 1 91 90 ASP A O 1
ATOM 678 N N . SER A 1 91 ? -1.57 26.547 15.555 1 91.94 91 SER A N 1
ATOM 679 C CA . SER A 1 91 ? -2.643 27.375 15.016 1 91.94 91 SER A CA 1
ATOM 680 C C . SER A 1 91 ? -3.879 27.328 15.906 1 91.94 91 SER A C 1
ATOM 682 O O . SER A 1 91 ? -4.477 28.359 16.203 1 91.94 91 SER A O 1
ATOM 684 N N . LEU A 1 92 ? -4.219 26.203 16.359 1 92.44 92 LEU A N 1
ATOM 685 C CA . LEU A 1 92 ? -5.402 26.031 17.203 1 92.44 92 LEU A CA 1
ATOM 686 C C . LEU A 1 92 ? -5.199 26.672 18.562 1 92.44 92 LEU A C 1
ATOM 688 O O . LEU A 1 92 ? -6.133 27.266 19.125 1 92.44 92 LEU A O 1
ATOM 692 N N . ASN A 1 93 ? -4.012 26.562 19.016 1 89.94 93 ASN A N 1
ATOM 693 C CA . ASN A 1 93 ? -3.688 27.203 20.297 1 89.94 93 ASN A CA 1
ATOM 694 C C . ASN A 1 93 ? -3.742 28.719 20.188 1 89.94 93 ASN A C 1
ATOM 696 O O . ASN A 1 93 ? -4.188 29.391 21.125 1 89.94 93 ASN A O 1
ATOM 700 N N . MET A 1 94 ? -3.377 29.266 19.125 1 83.94 94 MET A N 1
ATOM 701 C CA . MET A 1 94 ? -3.391 30.719 18.906 1 83.94 94 MET A CA 1
ATOM 702 C C . MET A 1 94 ? -4.816 31.234 18.734 1 83.94 94 MET A C 1
ATOM 704 O O . MET A 1 94 ? -5.133 32.344 19.141 1 83.94 94 MET A O 1
ATOM 708 N N . MET A 1 95 ? -5.652 30.422 18.125 1 83.5 95 MET A N 1
ATOM 709 C CA . MET A 1 95 ? -7.047 30.797 17.938 1 83.5 95 MET A CA 1
ATOM 710 C C . MET A 1 95 ? -7.805 30.781 19.25 1 83.5 95 MET A C 1
ATOM 712 O O . MET A 1 95 ? -8.734 31.562 19.453 1 83.5 95 MET A O 1
ATOM 716 N N . SER A 1 96 ? -7.488 29.797 20.016 1 82.75 96 SER A N 1
ATOM 717 C CA . SER A 1 96 ? -8.164 29.703 21.297 1 82.75 96 SER A CA 1
ATOM 718 C C . SER A 1 96 ? -7.738 30.844 22.219 1 82.75 96 SER A C 1
ATOM 720 O O . SER A 1 96 ? -8.516 31.281 23.078 1 82.75 96 SER A O 1
ATOM 722 N N . GLU A 1 97 ? -6.523 31.312 22.156 1 71.38 97 GLU A N 1
ATOM 723 C CA . GLU A 1 97 ? -6.043 32.438 22.969 1 71.38 97 GLU A CA 1
ATOM 724 C C . GLU A 1 97 ? -6.605 33.75 22.484 1 71.38 97 GLU A C 1
ATOM 726 O O . GLU A 1 97 ? -6.93 34.625 23.281 1 71.38 97 GLU A O 1
ATOM 731 N N . ASP A 1 98 ? -6.715 33.781 21.203 1 59.75 98 ASP A N 1
ATOM 732 C CA . ASP A 1 98 ? -7.289 35 20.688 1 59.75 98 ASP A CA 1
ATOM 733 C C . ASP A 1 98 ? -8.789 35.094 20.984 1 59.75 98 ASP A C 1
ATOM 735 O O . ASP A 1 98 ? -9.352 36.156 21.125 1 59.75 98 ASP A O 1
ATOM 739 N N . GLY A 1 99 ? -9.469 34.031 20.969 1 55.34 99 GLY A N 1
ATOM 740 C CA . GLY A 1 99 ? -10.883 34.062 21.328 1 55.34 99 GLY A CA 1
ATOM 741 C C . GLY A 1 99 ? -11.102 34.281 22.812 1 55.34 99 GLY A C 1
ATOM 742 O O . GLY A 1 99 ? -12.227 34.531 23.25 1 55.34 99 GLY A O 1
ATOM 743 N N . ALA A 1 100 ? -10.289 33.969 23.672 1 51.91 100 ALA A N 1
ATOM 744 C CA . ALA A 1 100 ? -10.406 34.25 25.109 1 51.91 100 ALA A CA 1
ATOM 745 C C . ALA A 1 100 ? -10.016 35.688 25.422 1 51.91 100 ALA A C 1
ATOM 747 O O . ALA A 1 100 ? -10.078 36.125 26.578 1 51.91 100 ALA A O 1
ATOM 748 N N . ALA A 1 101 ? -9.531 36.531 24.578 1 42.22 101 ALA A N 1
ATOM 749 C CA . ALA A 1 101 ? -9.398 37.969 24.891 1 42.22 101 ALA A CA 1
ATOM 750 C C . ALA A 1 101 ? -10.688 38.719 24.562 1 42.22 101 ALA A C 1
ATOM 752 O O . ALA A 1 101 ? -11.375 38.406 23.594 1 42.22 101 ALA A O 1
ATOM 753 N N . MET B 1 1 ? -8.445 10.203 18.703 1 30.06 1 MET B N 1
ATOM 754 C CA . MET B 1 1 ? -8.328 9.867 17.281 1 30.06 1 MET B CA 1
ATOM 755 C C . MET B 1 1 ? -7.707 8.492 17.094 1 30.06 1 MET B C 1
ATOM 757 O O . MET B 1 1 ? -6.547 8.273 17.453 1 30.06 1 MET B O 1
ATOM 761 N N . THR B 1 2 ? -8.578 7.598 17.328 1 31.06 2 THR B N 1
ATOM 762 C CA . THR B 1 2 ? -8.156 6.203 17.312 1 31.06 2 THR B CA 1
ATOM 763 C C . THR B 1 2 ? -7.57 5.828 15.961 1 31.06 2 THR B C 1
ATOM 765 O O . THR B 1 2 ? -8.273 5.852 14.945 1 31.06 2 THR B O 1
ATOM 768 N N . ILE B 1 3 ? -6.25 5.965 15.75 1 36.69 3 ILE B N 1
ATOM 769 C CA . ILE B 1 3 ? -5.559 5.414 14.594 1 36.69 3 ILE B CA 1
ATOM 770 C C . ILE B 1 3 ? -5.934 3.943 14.414 1 36.69 3 ILE B C 1
ATOM 772 O O . ILE B 1 3 ? -5.773 3.141 15.336 1 36.69 3 ILE B O 1
ATOM 776 N N . LYS B 1 4 ? -7.004 3.711 13.758 1 43.12 4 LYS B N 1
ATOM 777 C CA . LYS B 1 4 ? -7.391 2.326 13.508 1 43.12 4 LYS B CA 1
ATOM 778 C C . LYS B 1 4 ? -6.168 1.444 13.281 1 43.12 4 LYS B C 1
ATOM 780 O O . LYS B 1 4 ? -5.277 1.797 12.5 1 43.12 4 LYS B O 1
ATOM 785 N N . PRO B 1 5 ? -6.098 0.649 14.195 1 41.31 5 PRO B N 1
ATOM 786 C CA . PRO B 1 5 ? -4.977 -0.28 14.047 1 41.31 5 PRO B CA 1
ATOM 787 C C . PRO B 1 5 ? -4.824 -0.806 12.625 1 41.31 5 PRO B C 1
ATOM 789 O O . PRO B 1 5 ? -5.824 -1.038 11.938 1 41.31 5 PRO B O 1
ATOM 792 N N . VAL B 1 6 ? -3.723 -0.517 12.016 1 47 6 VAL B N 1
ATOM 793 C CA . VAL B 1 6 ? -3.414 -0.987 10.672 1 47 6 VAL B CA 1
ATOM 794 C C . VAL B 1 6 ? -3.783 -2.463 10.547 1 47 6 VAL B C 1
ATOM 796 O O . VAL B 1 6 ? -3.314 -3.297 11.32 1 47 6 VAL B O 1
ATOM 799 N N . CYS B 1 7 ? -5.016 -2.748 10.242 1 54.47 7 CYS B N 1
ATOM 800 C CA . CYS B 1 7 ? -5.293 -4.113 9.82 1 54.47 7 CYS B CA 1
ATOM 801 C C . CYS B 1 7 ? -4.09 -4.727 9.109 1 54.47 7 CYS B C 1
ATOM 803 O O . CYS B 1 7 ? -3.355 -4.023 8.414 1 54.47 7 CYS B O 1
ATOM 80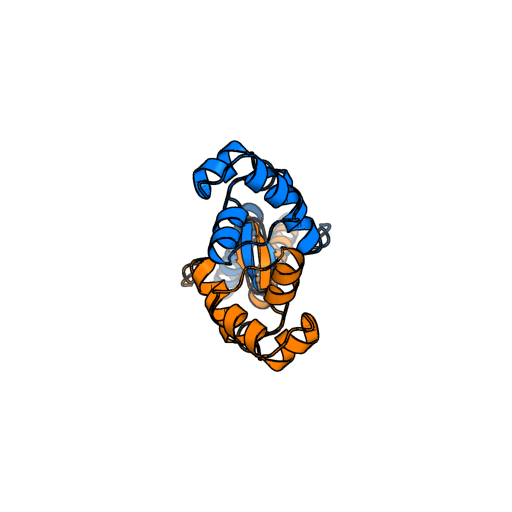5 N N . SER B 1 8 ? -3.807 -5.934 9.523 1 78.69 8 SER B N 1
ATOM 806 C CA . SER B 1 8 ? -2.684 -6.59 8.867 1 78.69 8 SER B CA 1
ATOM 807 C C . SER B 1 8 ? -2.82 -6.523 7.348 1 78.69 8 SER B C 1
ATOM 809 O O . SER B 1 8 ? -3.924 -6.359 6.824 1 78.69 8 SER B O 1
ATOM 811 N N . THR B 1 9 ? -1.865 -6.301 6.668 1 84.69 9 THR B N 1
ATOM 812 C CA . THR B 1 9 ? -1.805 -6.254 5.211 1 84.69 9 THR B CA 1
ATOM 813 C C . THR B 1 9 ? -2.594 -7.406 4.598 1 84.69 9 THR B C 1
ATOM 815 O O . THR B 1 9 ? -3.33 -7.215 3.629 1 84.69 9 THR B O 1
ATOM 818 N N . VAL B 1 10 ? -2.58 -8.609 5.281 1 87 10 VAL B N 1
ATOM 819 C CA . VAL B 1 10 ? -3.252 -9.789 4.758 1 87 10 VAL B CA 1
ATOM 820 C C . VAL B 1 10 ? -4.766 -9.617 4.871 1 87 10 VAL B C 1
ATOM 822 O O . VAL B 1 10 ? -5.5 -9.891 3.918 1 87 10 VAL B O 1
ATOM 825 N N . SER B 1 11 ? -5.117 -9.164 5.984 1 89.81 11 SER B N 1
ATOM 826 C CA . SER B 1 11 ? -6.547 -8.984 6.215 1 89.81 11 SER B CA 1
ATOM 827 C C . SER B 1 11 ? -7.133 -7.941 5.27 1 89.81 11 SER B C 1
ATOM 829 O O . SER B 1 11 ? -8.234 -8.117 4.75 1 89.81 11 SER B O 1
ATOM 831 N N . LEU B 1 12 ? -6.473 -6.914 5.066 1 91.12 12 LEU B N 1
ATOM 832 C CA . LEU B 1 12 ? -6.926 -5.875 4.148 1 91.12 12 LEU B CA 1
ATOM 833 C C . LEU B 1 12 ? -7.039 -6.414 2.727 1 91.12 12 LEU B C 1
ATOM 835 O O . LEU B 1 12 ? -8.008 -6.117 2.021 1 91.12 12 LEU B O 1
ATOM 839 N N . LEU B 1 13 ? -6.086 -7.164 2.338 1 93.38 13 LEU B N 1
ATOM 840 C CA . LEU B 1 13 ? -6.09 -7.746 1 1 93.38 13 LEU B CA 1
ATOM 841 C C . LEU B 1 13 ? -7.262 -8.703 0.826 1 93.38 13 LEU B C 1
ATOM 843 O O . LEU B 1 13 ? -7.984 -8.633 -0.171 1 93.38 13 LEU B O 1
ATOM 847 N N . GLU B 1 14 ? -7.387 -9.555 1.789 1 91.69 14 GLU B N 1
ATOM 848 C CA . GLU B 1 14 ? -8.469 -10.531 1.716 1 91.69 14 GLU B CA 1
ATOM 849 C C . GLU B 1 14 ? -9.828 -9.836 1.635 1 91.69 14 GLU B C 1
ATOM 851 O O . GLU B 1 14 ? -10.68 -10.227 0.831 1 91.69 14 GLU B O 1
ATOM 856 N N . SER B 1 15 ? -10 -8.844 2.457 1 93.06 15 SER B N 1
ATOM 857 C CA . SER B 1 15 ? -11.258 -8.102 2.447 1 93.06 15 SER B CA 1
ATOM 858 C C . SER B 1 15 ? -11.477 -7.406 1.107 1 93.06 15 SER B C 1
ATOM 860 O O . SER B 1 15 ? -12.602 -7.363 0.604 1 93.06 15 SER B O 1
ATOM 862 N N . HIS B 1 16 ? -10.469 -6.883 0.561 1 94.62 16 HIS B N 1
ATOM 863 C CA . HIS B 1 16 ? -10.547 -6.207 -0.73 1 94.62 16 HIS B CA 1
ATOM 864 C C . HIS B 1 16 ? -10.922 -7.188 -1.841 1 94.62 16 HIS B C 1
ATOM 866 O O . HIS B 1 16 ? -11.836 -6.926 -2.623 1 94.62 16 HIS B O 1
ATOM 872 N N . LEU B 1 17 ? -10.258 -8.336 -1.901 1 93.5 17 LEU B N 1
ATOM 873 C CA . LEU B 1 17 ? -10.523 -9.344 -2.924 1 93.5 17 LEU B CA 1
ATOM 874 C C . LEU B 1 17 ? -11.961 -9.828 -2.848 1 93.5 17 LEU B C 1
ATOM 876 O O . LEU B 1 17 ? -12.625 -9.984 -3.877 1 93.5 17 LEU B O 1
ATOM 880 N N . CYS B 1 18 ? -12.359 -9.969 -1.669 1 93.75 18 CYS B N 1
ATOM 881 C CA . CYS B 1 18 ? -13.727 -10.438 -1.467 1 93.75 18 CYS B CA 1
ATOM 882 C C . CYS B 1 18 ? -14.734 -9.406 -1.952 1 93.75 18 CYS B C 1
ATOM 884 O O . CYS B 1 18 ? -15.797 -9.758 -2.461 1 93.75 18 CYS B O 1
ATOM 886 N N . ALA B 1 19 ? -14.422 -8.211 -1.888 1 95.5 19 ALA B N 1
ATOM 887 C CA . ALA B 1 19 ? -15.359 -7.117 -2.16 1 95.5 19 ALA B CA 1
ATOM 888 C C . ALA B 1 19 ? -15.398 -6.793 -3.652 1 95.5 19 ALA B C 1
ATOM 890 O O . ALA B 1 19 ? -16.344 -6.164 -4.129 1 95.5 19 ALA B O 1
ATOM 891 N N . ILE B 1 20 ? -14.438 -7.168 -4.379 1 96.38 20 ILE B N 1
ATOM 892 C CA . ILE B 1 20 ? -14.414 -6.879 -5.805 1 96.38 20 ILE B CA 1
ATOM 893 C C . ILE B 1 20 ? -15.469 -7.711 -6.527 1 96.38 20 ILE B C 1
ATOM 895 O O . ILE B 1 20 ? -15.562 -8.922 -6.312 1 96.38 20 ILE B O 1
ATOM 899 N N . PRO B 1 21 ? -16.234 -7.109 -7.332 1 95.69 21 PRO B N 1
ATOM 900 C CA . PRO B 1 21 ? -17.188 -7.891 -8.125 1 95.69 21 PRO B CA 1
ATOM 901 C C . PRO B 1 21 ? -16.5 -8.891 -9.055 1 95.69 21 PRO B C 1
ATOM 903 O O . PRO B 1 21 ? -15.445 -8.586 -9.625 1 95.69 21 PRO B O 1
ATOM 906 N N . VAL B 1 22 ? -17.141 -10.008 -9.219 1 95.19 22 VAL B N 1
ATOM 907 C CA . VAL B 1 22 ? -16.609 -11.102 -10.031 1 95.19 22 VAL B CA 1
ATOM 908 C C . VAL B 1 22 ? -16.422 -10.633 -11.469 1 95.19 22 VAL B C 1
ATOM 910 O O . VAL B 1 22 ? -15.398 -10.938 -12.094 1 95.19 22 VAL B O 1
ATOM 913 N N . ALA B 1 23 ? -17.375 -9.852 -11.969 1 95.94 23 ALA B N 1
ATOM 914 C CA . ALA B 1 23 ? -17.312 -9.367 -13.352 1 95.94 23 ALA B CA 1
ATOM 915 C C . ALA B 1 23 ? -16.109 -8.469 -13.562 1 95.94 23 ALA B C 1
ATOM 917 O O . ALA B 1 23 ? -15.492 -8.477 -14.633 1 95.94 23 ALA B O 1
ATOM 918 N N . ALA B 1 24 ? -15.781 -7.688 -12.555 1 96.81 24 ALA B N 1
ATOM 919 C CA . ALA B 1 24 ? -14.648 -6.777 -12.656 1 96.81 24 ALA B CA 1
ATOM 920 C C . ALA B 1 24 ? -13.336 -7.551 -12.773 1 96.81 24 ALA B C 1
ATOM 922 O O . ALA B 1 24 ? -12.453 -7.172 -13.539 1 96.81 24 ALA B O 1
ATOM 923 N N . ILE B 1 25 ? -13.258 -8.625 -12.031 1 96.94 25 ILE B N 1
ATOM 924 C CA . ILE B 1 25 ? -12.047 -9.445 -12.062 1 96.94 25 ILE B CA 1
ATOM 925 C C . ILE B 1 25 ? -11.953 -10.156 -13.414 1 96.94 25 ILE B C 1
ATOM 927 O O . ILE B 1 25 ? -10.891 -10.164 -14.039 1 96.94 25 ILE B O 1
ATOM 931 N N . ARG B 1 26 ? -13.023 -10.688 -13.875 1 96.88 26 ARG B N 1
ATOM 932 C CA . ARG B 1 26 ? -13.07 -11.383 -15.156 1 96.88 26 ARG B CA 1
ATOM 933 C C . ARG B 1 26 ? -12.633 -10.461 -16.297 1 96.88 26 ARG B C 1
ATOM 935 O O . ARG B 1 26 ? -11.812 -10.852 -17.125 1 96.88 26 ARG B O 1
ATOM 942 N N . ASP B 1 27 ? -13.188 -9.305 -16.281 1 96.12 27 ASP B N 1
ATOM 943 C CA . ASP B 1 27 ? -12.906 -8.344 -17.344 1 96.12 27 ASP B CA 1
ATOM 944 C C . ASP B 1 27 ? -11.445 -7.895 -17.312 1 96.12 27 ASP B C 1
ATOM 946 O O . ASP B 1 27 ? -10.82 -7.715 -18.359 1 96.12 27 ASP B O 1
ATOM 950 N N . ALA B 1 28 ? -10.922 -7.715 -16.125 1 96.25 28 ALA B N 1
ATOM 951 C CA . ALA B 1 28 ? -9.578 -7.164 -15.969 1 96.25 28 ALA B CA 1
ATOM 952 C C . ALA B 1 28 ? -8.508 -8.211 -16.281 1 96.25 28 ALA B C 1
ATOM 954 O O . ALA B 1 28 ? -7.445 -7.875 -16.812 1 96.25 28 ALA B O 1
ATOM 955 N N . LEU B 1 29 ? -8.773 -9.461 -15.992 1 95.81 29 LEU B N 1
ATOM 956 C CA . LEU B 1 29 ? -7.734 -10.477 -16.094 1 95.81 29 LEU B CA 1
ATOM 957 C C . LEU B 1 29 ? -8.078 -11.492 -17.188 1 95.81 29 LEU B C 1
ATOM 959 O O . LEU B 1 29 ? -7.281 -12.391 -17.469 1 95.81 29 LEU B O 1
ATOM 963 N N . SER B 1 30 ? -9.188 -11.375 -17.812 1 96.12 30 SER B N 1
ATOM 964 C CA . SER B 1 30 ? -9.633 -12.312 -18.844 1 96.12 30 SER B CA 1
ATOM 965 C C . SER B 1 30 ? -9.594 -13.75 -18.344 1 96.12 30 SER B C 1
ATOM 967 O O . SER B 1 30 ? -9 -14.617 -18.984 1 96.12 30 SER B O 1
ATOM 969 N N . LEU B 1 31 ? -10.195 -14.031 -17.297 1 94.31 31 LEU B N 1
ATOM 970 C CA . LEU B 1 31 ? -10.211 -15.328 -16.641 1 94.31 31 LEU B CA 1
ATOM 971 C C . LEU B 1 31 ? -11.617 -15.922 -16.641 1 94.31 31 LEU B C 1
ATOM 973 O O . LEU B 1 31 ? -12.602 -15.195 -16.781 1 94.31 31 LEU B O 1
ATOM 977 N N . ASP B 1 32 ? -11.719 -17.156 -16.531 1 94.12 32 ASP B N 1
ATOM 978 C CA . ASP B 1 32 ? -13.016 -17.812 -16.391 1 94.12 32 ASP B CA 1
ATOM 979 C C . ASP B 1 32 ? -13.508 -17.75 -14.945 1 94.12 32 ASP B C 1
ATOM 981 O O . ASP B 1 32 ? -12.773 -17.344 -14.047 1 94.12 32 ASP B O 1
ATOM 985 N N . ASP B 1 33 ? -14.734 -18.219 -14.695 1 93 33 ASP B N 1
ATOM 986 C CA . ASP B 1 33 ? -15.398 -18.094 -13.398 1 93 33 ASP B CA 1
ATOM 987 C C . ASP B 1 33 ? -14.695 -18.938 -12.336 1 93 33 ASP B C 1
ATOM 989 O O . ASP B 1 33 ? -14.617 -18.547 -11.172 1 93 33 ASP B O 1
ATOM 993 N N . SER B 1 34 ? -14.297 -20.047 -12.805 1 92.69 34 SER B N 1
ATOM 994 C CA . SER B 1 34 ? -13.617 -20.922 -11.852 1 92.69 34 SER B CA 1
ATOM 995 C C . SER B 1 34 ? -12.336 -20.266 -11.336 1 92.69 34 SER B C 1
ATOM 997 O O . SER B 1 34 ? -12.023 -20.359 -10.148 1 92.69 34 SER B O 1
ATOM 999 N N . SER B 1 35 ? -11.547 -19.672 -12.211 1 93.38 35 SER B N 1
ATOM 1000 C CA . SER B 1 35 ? -10.312 -18.984 -11.844 1 93.38 35 SER B CA 1
ATOM 1001 C C . SER B 1 35 ? -10.594 -17.781 -10.953 1 93.38 35 SER B C 1
ATOM 1003 O O . SER B 1 35 ? -9.875 -17.531 -9.984 1 93.38 35 SER B O 1
ATOM 1005 N N . VAL B 1 36 ? -11.672 -17.062 -11.242 1 95.88 36 VAL B N 1
ATOM 1006 C CA . VAL B 1 36 ? -12.055 -15.883 -10.469 1 95.88 36 VAL B CA 1
ATOM 1007 C C . VAL B 1 36 ? -12.438 -16.297 -9.047 1 95.88 36 VAL B C 1
ATOM 1009 O O . VAL B 1 36 ? -12.062 -15.641 -8.078 1 95.88 36 VAL B O 1
ATOM 1012 N N . SER B 1 37 ? -13.195 -17.359 -8.891 1 94.19 37 SER B N 1
ATOM 1013 C CA . SER B 1 37 ? -13.586 -17.859 -7.574 1 94.19 37 SER B CA 1
ATOM 1014 C C . SER B 1 37 ? -12.367 -18.188 -6.723 1 94.19 37 SER B C 1
ATOM 1016 O O . SER B 1 37 ? -12.312 -17.828 -5.543 1 94.19 37 SER B O 1
ATOM 1018 N N . ARG B 1 38 ? -11.359 -18.797 -7.301 1 93.19 38 ARG B N 1
ATOM 1019 C CA . ARG B 1 38 ? -10.156 -19.172 -6.57 1 93.19 38 ARG B CA 1
ATOM 1020 C C . ARG B 1 38 ? -9.336 -17.938 -6.207 1 93.19 38 ARG B C 1
ATOM 1022 O O . ARG B 1 38 ? -8.641 -17.938 -5.184 1 93.19 38 ARG B O 1
ATOM 1029 N N . ILE B 1 39 ? -9.406 -16.953 -7.031 1 93.31 39 ILE B N 1
ATOM 1030 C CA . ILE B 1 39 ? -8.727 -15.695 -6.727 1 93.31 39 ILE B CA 1
ATOM 1031 C C . ILE B 1 39 ? -9.383 -15.039 -5.512 1 93.31 39 ILE B C 1
ATOM 1033 O O . ILE B 1 39 ? -8.695 -14.586 -4.598 1 93.31 39 ILE B O 1
ATOM 1037 N N . LYS B 1 40 ? -10.711 -15.078 -5.477 1 91.81 40 LYS B N 1
ATOM 1038 C CA . LYS B 1 40 ? -11.445 -14.43 -4.391 1 91.81 40 LYS B CA 1
ATOM 1039 C C . LYS B 1 40 ? -11.195 -15.133 -3.061 1 91.81 40 LYS B C 1
ATOM 1041 O O . LYS B 1 40 ? -11.195 -14.492 -2.006 1 91.81 40 LYS B O 1
ATOM 1046 N N . THR B 1 41 ? -10.938 -16.375 -3.113 1 88.56 41 THR B N 1
ATOM 1047 C CA . THR B 1 41 ? -10.672 -17.109 -1.89 1 88.56 41 THR B CA 1
ATOM 1048 C C . THR B 1 41 ? -9.18 -17.078 -1.55 1 88.56 41 THR B C 1
ATOM 1050 O O . THR B 1 41 ? -8.781 -17.469 -0.448 1 88.56 41 THR B O 1
ATOM 1053 N N . GLY B 1 42 ? -8.367 -16.672 -2.434 1 86.88 42 GLY B N 1
ATOM 1054 C CA . GLY B 1 42 ? -6.934 -16.594 -2.197 1 86.88 42 GLY B CA 1
ATOM 1055 C C . GLY B 1 42 ? -6.207 -17.891 -2.5 1 86.88 42 GLY B C 1
ATOM 1056 O O . GLY B 1 42 ? -5.051 -18.062 -2.111 1 86.88 42 GLY B O 1
ATOM 1057 N N . ASP B 1 43 ? -6.812 -18.75 -3.176 1 88.56 43 ASP B N 1
ATOM 1058 C CA . ASP B 1 43 ? -6.262 -20.078 -3.379 1 88.56 43 ASP B CA 1
ATOM 1059 C C . ASP B 1 43 ? -5.488 -20.156 -4.691 1 88.56 43 ASP B C 1
ATOM 1061 O O . ASP B 1 43 ? -4.738 -21.109 -4.918 1 88.56 43 ASP B O 1
ATOM 1065 N N . ARG B 1 44 ? -5.684 -19.219 -5.512 1 92 44 ARG B N 1
ATOM 1066 C CA . ARG B 1 44 ? -5 -19.234 -6.805 1 92 44 ARG B CA 1
ATOM 1067 C C . ARG B 1 44 ? -3.668 -18.5 -6.73 1 92 44 ARG B C 1
ATOM 1069 O O . ARG B 1 44 ? -3.578 -17.438 -6.121 1 92 44 ARG B O 1
ATOM 1076 N N . ARG B 1 45 ? -2.705 -19.125 -7.34 1 93.12 45 ARG B N 1
ATOM 1077 C CA . ARG B 1 45 ? -1.438 -18.438 -7.539 1 93.12 45 ARG B CA 1
ATOM 1078 C C . ARG B 1 45 ? -1.532 -17.438 -8.688 1 93.12 45 ARG B C 1
ATOM 1080 O O . ARG B 1 45 ? -2.166 -17.719 -9.711 1 93.12 45 ARG B O 1
ATOM 1087 N N . ILE B 1 46 ? -0.979 -16.328 -8.453 1 91.88 46 ILE B N 1
ATOM 1088 C CA . ILE B 1 46 ? -1.104 -15.273 -9.453 1 91.88 46 ILE B CA 1
ATOM 1089 C C . ILE B 1 46 ? 0.259 -14.625 -9.703 1 91.88 46 ILE B C 1
ATOM 1091 O O . ILE B 1 46 ? 1.169 -14.75 -8.883 1 91.88 46 ILE B O 1
ATOM 1095 N N . SER B 1 47 ? 0.336 -14 -10.883 1 91.88 47 SER B N 1
ATOM 1096 C CA . SER B 1 47 ? 1.545 -13.242 -11.203 1 91.88 47 SER B CA 1
ATOM 1097 C C . SER B 1 47 ? 1.541 -11.875 -10.531 1 91.88 47 SER B C 1
ATOM 1099 O O . SER B 1 47 ? 0.498 -11.414 -10.07 1 91.88 47 SER B O 1
ATOM 1101 N N . PHE B 1 48 ? 2.719 -11.211 -10.586 1 91.31 48 PHE B N 1
ATOM 1102 C CA . PHE B 1 48 ? 2.852 -9.891 -9.977 1 91.31 48 PHE B CA 1
ATOM 1103 C C . PHE B 1 48 ? 1.992 -8.867 -10.719 1 91.31 48 PHE B C 1
ATOM 1105 O O . PHE B 1 48 ? 1.385 -7.996 -10.094 1 91.31 48 PHE B O 1
ATOM 1112 N N . LYS B 1 49 ? 1.935 -9 -11.961 1 89.94 49 LYS B N 1
ATOM 1113 C CA . LYS B 1 49 ? 1.12 -8.094 -12.758 1 89.94 49 LYS B CA 1
ATOM 1114 C C . LYS B 1 49 ? -0.364 -8.273 -12.453 1 89.94 49 LYS B C 1
ATOM 1116 O O . LYS B 1 49 ? -1.103 -7.289 -12.344 1 89.94 49 LYS B O 1
ATOM 1121 N N . GLU B 1 50 ? -0.758 -9.547 -12.352 1 92.62 50 GLU B N 1
ATOM 1122 C CA . GLU B 1 50 ? -2.146 -9.82 -11.992 1 92.62 50 GLU B CA 1
ATOM 1123 C C . GLU B 1 50 ? -2.48 -9.281 -10.609 1 92.62 50 GLU B C 1
ATOM 1125 O O . GLU B 1 50 ? -3.564 -8.734 -10.391 1 92.62 50 GLU B O 1
ATOM 1130 N N . PHE B 1 51 ? -1.539 -9.508 -9.695 1 93.06 51 PHE B N 1
ATOM 1131 C CA . PHE B 1 51 ? -1.741 -8.992 -8.352 1 93.06 51 PHE B CA 1
ATOM 1132 C C . PHE B 1 51 ? -1.934 -7.48 -8.375 1 93.06 51 PHE B C 1
ATOM 1134 O O . PHE B 1 51 ? -2.861 -6.957 -7.75 1 93.06 51 PHE B O 1
ATOM 1141 N N . CYS B 1 52 ? -1.06 -6.805 -9.055 1 94 52 CYS B N 1
ATOM 1142 C CA . CYS B 1 52 ? -1.154 -5.352 -9.125 1 94 52 CYS B CA 1
ATOM 1143 C C . CYS B 1 52 ? -2.475 -4.918 -9.75 1 94 52 CYS B C 1
ATOM 1145 O O . CYS B 1 52 ? -3.076 -3.932 -9.32 1 94 52 CYS B O 1
ATOM 1147 N N . THR B 1 53 ? -2.904 -5.633 -10.781 1 95 53 THR B N 1
ATOM 1148 C CA . THR B 1 53 ? -4.195 -5.34 -11.391 1 95 53 THR B CA 1
ATOM 1149 C C . THR B 1 53 ? -5.328 -5.527 -10.391 1 95 53 THR B C 1
ATOM 1151 O O . THR B 1 53 ? -6.238 -4.703 -10.312 1 95 53 THR B O 1
ATOM 1154 N N . LEU B 1 54 ? -5.277 -6.559 -9.586 1 95.5 54 LEU B N 1
ATOM 1155 C CA . LEU B 1 54 ? -6.336 -6.906 -8.648 1 95.5 54 LEU B CA 1
ATOM 1156 C C . LEU B 1 54 ? -6.453 -5.855 -7.547 1 95.5 54 LEU B C 1
ATOM 1158 O O . LEU B 1 54 ? -7.555 -5.418 -7.215 1 95.5 54 LEU B O 1
ATOM 1162 N N . ILE B 1 55 ? -5.348 -5.461 -7.02 1 95.31 55 ILE B N 1
ATOM 1163 C CA . ILE B 1 55 ? -5.445 -4.547 -5.887 1 95.31 55 ILE B CA 1
ATOM 1164 C C . ILE B 1 55 ? -5.875 -3.164 -6.379 1 95.31 55 ILE B C 1
ATOM 1166 O O . ILE B 1 55 ? -6.457 -2.383 -5.625 1 95.31 55 ILE B O 1
ATOM 1170 N N . ALA B 1 56 ? -5.633 -2.947 -7.617 1 96.25 56 ALA B N 1
ATOM 1171 C CA . ALA B 1 56 ? -5.969 -1.639 -8.172 1 96.25 56 ALA B CA 1
ATOM 1172 C C . ALA B 1 56 ? -7.453 -1.558 -8.523 1 96.25 56 ALA B C 1
ATOM 1174 O O . ALA B 1 56 ? -7.984 -0.469 -8.758 1 96.25 56 ALA B O 1
ATOM 1175 N N . LEU B 1 57 ? -8.109 -2.65 -8.562 1 97 57 LEU B N 1
ATOM 1176 C CA . LEU B 1 57 ? -9.531 -2.641 -8.898 1 97 57 LEU B CA 1
ATOM 1177 C C . LEU B 1 57 ? -10.344 -1.976 -7.797 1 97 57 LEU B C 1
ATOM 1179 O O . LEU B 1 57 ? -10.062 -2.168 -6.609 1 97 57 LEU B O 1
ATOM 1183 N N . PRO B 1 58 ? -11.359 -1.214 -8.242 1 96.19 58 PRO B N 1
ATOM 1184 C CA . PRO B 1 58 ? -12.219 -0.58 -7.238 1 96.19 58 PRO B CA 1
ATOM 1185 C C . PRO B 1 58 ? -13.148 -1.573 -6.539 1 96.19 58 PRO B C 1
ATOM 1187 O O . PRO B 1 58 ? -13.562 -2.566 -7.141 1 96.19 58 PRO B O 1
ATOM 1190 N N . SER B 1 59 ? -13.383 -1.371 -5.297 1 94.75 59 SER B N 1
ATOM 1191 C CA . SER B 1 59 ? -14.375 -2.072 -4.484 1 94.75 59 SER B CA 1
ATOM 1192 C C . SER B 1 59 ? -15.195 -1.097 -3.65 1 94.75 59 SER B C 1
ATOM 1194 O O . SER B 1 59 ? -14.852 0.082 -3.543 1 94.75 59 SER B O 1
ATOM 1196 N N . PRO B 1 60 ? -16.375 -1.539 -3.162 1 93 60 PRO B N 1
ATOM 1197 C CA . PRO B 1 60 ? -17.203 -0.624 -2.373 1 93 60 PRO B CA 1
ATOM 1198 C C . PRO B 1 60 ? -16.453 -0.027 -1.185 1 93 60 PRO B C 1
ATOM 1200 O O . PRO B 1 60 ? -16.641 1.145 -0.852 1 93 60 PRO B O 1
ATOM 1203 N N . ALA B 1 61 ? -15.5 -0.775 -0.568 1 91.06 61 ALA B N 1
ATOM 1204 C CA . ALA B 1 61 ? -14.734 -0.306 0.58 1 91.06 61 ALA B CA 1
ATOM 1205 C C . ALA B 1 61 ? -13.516 0.503 0.131 1 91.06 61 ALA B C 1
ATOM 1207 O O . ALA B 1 61 ? -12.977 1.303 0.9 1 91.06 61 ALA B O 1
ATOM 1208 N N . GLN B 1 62 ? -13.141 0.258 -1.078 1 94.56 62 GLN B N 1
ATOM 1209 C CA . GLN B 1 62 ? -12 0.931 -1.7 1 94.56 62 GLN B CA 1
ATOM 1210 C C . GLN B 1 62 ? -12.352 1.416 -3.104 1 94.56 62 GLN B C 1
ATOM 1212 O O . GLN B 1 62 ? -11.945 0.808 -4.098 1 94.56 62 GLN B O 1
ATOM 1217 N N . PRO B 1 63 ? -13 2.559 -3.16 1 94.94 63 PRO B N 1
ATOM 1218 C CA . PRO B 1 63 ? -13.555 3.004 -4.441 1 94.94 63 PRO B CA 1
ATOM 1219 C C . PRO B 1 63 ? -12.469 3.285 -5.484 1 94.94 63 PRO B C 1
ATOM 1221 O O . PRO B 1 63 ? -12.758 3.291 -6.684 1 94.94 63 PRO B O 1
ATOM 1224 N N . GLN B 1 64 ? -11.305 3.537 -5.043 1 95.69 64 GLN B N 1
ATOM 1225 C CA . GLN B 1 64 ? -10.234 3.787 -6 1 95.69 64 GLN B CA 1
ATOM 1226 C C . GLN B 1 64 ? -9.195 2.668 -5.969 1 95.69 64 GLN B C 1
ATOM 1228 O O . GLN B 1 64 ? -8.117 2.803 -6.543 1 95.69 64 GLN B O 1
ATOM 1233 N N . GLY B 1 65 ? -9.547 1.548 -5.281 1 96.44 65 GLY B N 1
ATOM 1234 C CA . GLY B 1 65 ? -8.617 0.434 -5.148 1 96.44 65 GLY B CA 1
ATOM 1235 C C . GLY B 1 65 ? -7.59 0.641 -4.055 1 96.44 65 GLY B C 1
ATOM 1236 O O . GLY B 1 65 ? -7.785 1.465 -3.156 1 96.44 65 GLY B O 1
ATOM 1237 N N . LEU B 1 66 ? -6.617 -0.202 -4.137 1 95.06 66 LEU B N 1
ATOM 1238 C CA . LEU B 1 66 ? -5.488 -0.148 -3.209 1 95.06 66 LEU B CA 1
ATOM 1239 C C . LEU B 1 66 ? -4.195 0.175 -3.947 1 95.06 66 LEU B C 1
ATOM 1241 O O . LEU B 1 66 ? -4.102 -0.018 -5.16 1 95.06 66 LEU B O 1
ATOM 1245 N N . ALA B 1 67 ? -3.281 0.672 -3.176 1 93.81 67 ALA B N 1
ATOM 1246 C CA . ALA B 1 67 ? -1.931 0.95 -3.654 1 93.81 67 ALA B CA 1
ATOM 1247 C C . ALA B 1 67 ? -0.883 0.474 -2.652 1 93.81 67 ALA B C 1
ATOM 1249 O O . ALA B 1 67 ? -1.223 0.062 -1.54 1 93.81 67 ALA B O 1
ATOM 1250 N N . LEU B 1 68 ? 0.34 0.443 -3.146 1 94.5 68 LEU B N 1
ATOM 1251 C CA . LEU B 1 68 ? 1.46 0.109 -2.273 1 94.5 68 LEU B CA 1
ATOM 1252 C C . LEU B 1 68 ? 2.068 1.368 -1.664 1 94.5 68 LEU B C 1
ATOM 1254 O O . LEU B 1 68 ? 2.205 2.389 -2.344 1 94.5 68 LEU B O 1
ATOM 1258 N N . ALA B 1 69 ? 2.391 1.294 -0.394 1 93.19 69 ALA B N 1
ATOM 1259 C CA . ALA B 1 69 ? 3.004 2.408 0.323 1 93.19 69 ALA B CA 1
ATOM 1260 C C . ALA B 1 69 ? 4.094 1.918 1.271 1 93.19 69 ALA B C 1
ATOM 1262 O O . ALA B 1 69 ? 4.055 0.776 1.734 1 93.19 69 ALA B O 1
ATOM 1263 N N . PRO B 1 70 ? 5.102 2.811 1.46 1 93.25 70 PRO B N 1
ATOM 1264 C CA . PRO B 1 70 ? 6.051 2.434 2.508 1 93.25 70 PRO B CA 1
ATOM 1265 C C . PRO B 1 70 ? 5.371 2.119 3.838 1 93.25 70 PRO B C 1
ATOM 1267 O O . PRO B 1 70 ? 4.469 2.848 4.258 1 93.25 70 PRO B O 1
ATOM 1270 N N . ALA B 1 71 ? 5.855 1.057 4.492 1 93.31 71 ALA B N 1
ATOM 1271 C CA . ALA B 1 71 ? 5.227 0.627 5.738 1 93.31 71 ALA B CA 1
ATOM 1272 C C . ALA B 1 71 ? 5.406 1.675 6.836 1 93.31 71 ALA B C 1
ATOM 1274 O O . ALA B 1 71 ? 4.566 1.799 7.727 1 93.31 71 ALA B O 1
ATOM 1275 N N . LYS B 1 72 ? 6.402 2.449 6.75 1 92.88 72 LYS B N 1
ATOM 1276 C CA . LYS B 1 72 ? 6.719 3.453 7.762 1 92.88 72 LYS B CA 1
ATOM 1277 C C . LYS B 1 72 ? 5.887 4.715 7.559 1 92.88 72 LYS B C 1
ATOM 1279 O O . LYS B 1 72 ? 5.809 5.566 8.453 1 92.88 72 LYS B O 1
ATOM 1284 N N . ALA B 1 73 ? 5.312 4.84 6.457 1 93.12 73 ALA B N 1
ATOM 1285 C CA . ALA B 1 73 ? 4.613 6.07 6.098 1 93.12 73 ALA B CA 1
ATOM 1286 C C . ALA B 1 73 ? 3.322 6.223 6.898 1 93.12 73 ALA B C 1
ATOM 1288 O O . ALA B 1 73 ? 2.818 5.25 7.461 1 93.12 73 ALA B O 1
ATOM 1289 N N . ILE B 1 74 ? 2.916 7.488 7 1 93.19 74 ILE B N 1
ATOM 1290 C CA . ILE B 1 74 ? 1.617 7.824 7.57 1 93.19 74 ILE B CA 1
ATOM 1291 C C . ILE B 1 74 ? 0.588 7.98 6.449 1 93.19 74 ILE B C 1
ATOM 1293 O O . ILE B 1 74 ? 0.834 8.672 5.465 1 93.19 74 ILE B O 1
ATOM 1297 N N . ILE B 1 75 ? -0.469 7.254 6.68 1 92.94 75 ILE B N 1
ATOM 1298 C CA . ILE B 1 75 ? -1.541 7.27 5.691 1 92.94 75 ILE B CA 1
ATOM 1299 C C . ILE B 1 75 ? -2.73 8.062 6.227 1 92.94 75 ILE B C 1
ATOM 1301 O O . ILE B 1 75 ? -3.295 7.719 7.27 1 92.94 75 ILE B O 1
ATOM 1305 N N . ILE B 1 76 ? -3.053 9.086 5.449 1 94.75 76 ILE B N 1
ATOM 1306 C CA . ILE B 1 76 ? -4.16 9.922 5.902 1 94.75 76 ILE B CA 1
ATOM 1307 C C . ILE B 1 76 ? -5.105 10.203 4.734 1 94.75 76 ILE B C 1
ATOM 1309 O O . ILE B 1 76 ? -4.723 10.07 3.57 1 94.75 76 ILE B O 1
ATOM 1313 N N . THR B 1 77 ? -6.32 10.57 5.188 1 94 77 THR B N 1
ATOM 1314 C CA . THR B 1 77 ? -7.289 10.914 4.156 1 94 77 THR B CA 1
ATOM 1315 C C . THR B 1 77 ? -6.984 12.289 3.564 1 94 77 THR B C 1
ATOM 1317 O O . THR B 1 77 ? -6.383 13.133 4.227 1 94 77 THR B O 1
ATOM 1320 N N . PRO B 1 78 ? -7.418 12.43 2.32 1 95 78 PRO B N 1
ATOM 1321 C CA . PRO B 1 78 ? -7.227 13.75 1.723 1 95 78 PRO B CA 1
ATOM 1322 C C . PRO B 1 78 ? -7.871 14.867 2.539 1 95 78 PRO B C 1
ATOM 1324 O O . PRO B 1 78 ? -7.32 15.969 2.627 1 95 78 PRO B O 1
ATOM 1327 N N . GLU B 1 79 ? -9.008 14.609 3.109 1 96.31 79 GLU B N 1
ATOM 1328 C CA . GLU B 1 79 ? -9.719 15.617 3.898 1 96.31 79 GLU B CA 1
ATOM 1329 C C . GLU B 1 79 ? -8.914 16.016 5.137 1 96.31 79 GLU B C 1
ATOM 1331 O O . GLU B 1 79 ? -8.773 17.203 5.441 1 96.31 79 GLU B O 1
ATOM 1336 N N . LEU B 1 80 ? -8.422 15.039 5.84 1 94.56 80 LEU B N 1
ATOM 1337 C CA . LEU B 1 80 ? -7.613 15.328 7.02 1 94.56 80 LEU B CA 1
ATOM 1338 C C . LEU B 1 80 ? -6.324 16.047 6.637 1 94.56 80 LEU B C 1
ATOM 1340 O O . LEU B 1 80 ? -5.887 16.953 7.336 1 94.56 80 LEU B O 1
ATOM 1344 N N . PHE B 1 81 ? -5.781 15.633 5.551 1 96.75 81 PHE B N 1
ATOM 1345 C CA . PHE B 1 81 ? -4.566 16.281 5.074 1 96.75 81 PHE B CA 1
ATOM 1346 C C . PHE B 1 81 ? -4.82 17.75 4.777 1 96.75 81 PHE B C 1
ATOM 1348 O O . PHE B 1 81 ? -4.023 18.609 5.16 1 96.75 81 PHE B O 1
ATOM 1355 N N . ARG B 1 82 ? -5.836 18.047 4.109 1 96.88 82 ARG B N 1
ATOM 1356 C CA . ARG B 1 82 ? -6.203 19.422 3.791 1 96.88 82 ARG B CA 1
ATOM 1357 C C . ARG B 1 82 ? -6.402 20.234 5.059 1 96.88 82 ARG B C 1
ATOM 1359 O O . ARG B 1 82 ? -5.957 21.391 5.141 1 96.88 82 ARG B O 1
ATOM 1366 N N . ALA B 1 83 ? -7.094 19.625 6 1 96.25 83 ALA B N 1
ATOM 1367 C CA . ALA B 1 83 ? -7.324 20.328 7.266 1 96.25 83 ALA B CA 1
ATOM 1368 C C . ALA B 1 83 ? -6.004 20.641 7.961 1 96.25 83 ALA B C 1
ATOM 1370 O O . ALA B 1 83 ? -5.785 21.766 8.422 1 96.25 83 ALA B O 1
ATOM 1371 N N . LEU B 1 84 ? -5.137 19.672 8.008 1 96.25 84 LEU B N 1
ATOM 1372 C CA . LEU B 1 84 ? -3.832 19.859 8.633 1 96.25 84 LEU B CA 1
ATOM 1373 C C . LEU B 1 84 ? -3.014 20.906 7.883 1 96.25 84 LEU B C 1
ATOM 1375 O O . LEU B 1 84 ? -2.404 21.781 8.5 1 96.25 84 LEU B O 1
ATOM 1379 N N . ARG B 1 85 ? -3.004 20.75 6.609 1 96.19 85 ARG B N 1
ATOM 1380 C CA . ARG B 1 85 ? -2.266 21.672 5.754 1 96.19 85 ARG B CA 1
ATOM 1381 C C . ARG B 1 85 ? -2.766 23.109 5.934 1 96.19 85 ARG B C 1
ATOM 1383 O O . ARG B 1 85 ? -1.967 24.031 6.047 1 96.19 85 ARG B O 1
ATOM 1390 N N . ASP B 1 86 ? -4.062 23.281 5.945 1 96.56 86 ASP B N 1
ATOM 1391 C CA . ASP B 1 86 ? -4.641 24.609 6.109 1 96.56 86 ASP B CA 1
ATOM 1392 C C . ASP B 1 86 ? -4.293 25.203 7.477 1 96.56 86 ASP B C 1
ATOM 1394 O O . ASP B 1 86 ? -3.916 26.375 7.582 1 96.56 86 ASP B O 1
ATOM 1398 N N . LEU B 1 87 ? -4.414 24.422 8.508 1 95.31 87 LEU B N 1
ATOM 1399 C CA . LEU B 1 87 ? -4.062 24.859 9.852 1 95.31 87 LEU B CA 1
ATOM 1400 C C . LEU B 1 87 ? -2.576 25.203 9.938 1 95.31 87 LEU B C 1
ATOM 1402 O O . LEU B 1 87 ? -2.195 26.172 10.594 1 95.31 87 LEU B O 1
ATOM 1406 N N . ALA B 1 88 ? -1.789 24.406 9.297 1 95.62 88 ALA B N 1
ATOM 1407 C CA . ALA B 1 88 ? -0.353 24.672 9.266 1 95.62 88 ALA B CA 1
ATOM 1408 C C . ALA B 1 88 ? -0.05 25.984 8.562 1 95.62 88 ALA B C 1
ATOM 1410 O O . ALA B 1 88 ? 0.778 26.781 9.031 1 95.62 88 ALA B O 1
ATOM 1411 N N . ARG B 1 89 ? -0.674 26.141 7.48 1 94.75 89 ARG B N 1
ATOM 1412 C CA . ARG B 1 89 ? -0.512 27.391 6.742 1 94.75 89 ARG B CA 1
ATOM 1413 C C . ARG B 1 89 ? -0.911 28.594 7.594 1 94.75 89 ARG B C 1
ATOM 1415 O O . ARG B 1 89 ? -0.227 29.625 7.59 1 94.75 89 ARG B O 1
ATOM 1422 N N . ASP B 1 90 ? -2.021 28.469 8.281 1 91 90 ASP B N 1
ATOM 1423 C CA . ASP B 1 90 ? -2.496 29.531 9.164 1 91 90 ASP B CA 1
ATOM 1424 C C . ASP B 1 90 ? -1.457 29.859 10.227 1 91 90 ASP B C 1
ATOM 1426 O O . ASP B 1 90 ? -1.223 31.031 10.531 1 91 90 ASP B O 1
ATOM 1430 N N . SER B 1 91 ? -0.876 28.859 10.766 1 91.88 91 SER B N 1
ATOM 1431 C CA . SER B 1 91 ? 0.149 29.062 11.789 1 91.88 91 SER B CA 1
ATOM 1432 C C . SER B 1 91 ? 1.348 29.812 11.234 1 91.88 91 SER B C 1
ATOM 1434 O O . SER B 1 91 ? 1.848 30.75 11.867 1 91.88 91 SER B O 1
ATOM 1436 N N . LEU B 1 92 ? 1.761 29.5 10.07 1 92.25 92 LEU B N 1
ATOM 1437 C CA . LEU B 1 92 ? 2.918 30.141 9.453 1 92.25 92 LEU B CA 1
ATOM 1438 C C . LEU B 1 92 ? 2.613 31.578 9.086 1 92.25 92 LEU B C 1
ATOM 1440 O O . LEU B 1 92 ? 3.473 32.469 9.234 1 92.25 92 LEU B O 1
ATOM 1444 N N . ASN B 1 93 ? 1.419 31.781 8.68 1 89.88 93 ASN B N 1
ATOM 1445 C CA . ASN B 1 93 ? 0.997 33.125 8.359 1 89.88 93 ASN B CA 1
ATOM 1446 C C . ASN B 1 93 ? 0.938 34 9.602 1 89.88 93 ASN B C 1
ATOM 1448 O O . ASN B 1 93 ? 1.289 35.188 9.555 1 89.88 93 ASN B O 1
ATOM 1452 N N . MET B 1 94 ? 0.582 33.5 10.68 1 83.94 94 MET B N 1
ATOM 1453 C CA . MET B 1 94 ? 0.49 34.219 11.938 1 83.94 94 MET B CA 1
ATOM 1454 C C . MET B 1 94 ? 1.877 34.531 12.492 1 83.94 94 MET B C 1
ATOM 1456 O O . MET B 1 94 ? 2.086 35.562 13.117 1 83.94 94 MET B O 1
ATOM 1460 N N . MET B 1 95 ? 2.793 33.625 12.281 1 83.56 95 MET B N 1
ATOM 1461 C CA . MET B 1 95 ? 4.164 33.844 12.742 1 83.56 95 MET B CA 1
ATOM 1462 C C . MET B 1 95 ? 4.859 34.906 11.922 1 83.56 95 MET B C 1
ATOM 1464 O O . MET B 1 95 ? 5.711 35.625 12.438 1 83.56 95 MET B O 1
ATOM 1468 N N . SER B 1 96 ? 4.609 34.875 10.664 1 82.69 96 SER B N 1
ATOM 1469 C CA . SER B 1 96 ? 5.227 35.875 9.812 1 82.69 96 SER B CA 1
ATOM 1470 C C . SER B 1 96 ? 4.664 37.25 10.094 1 82.69 96 SER B C 1
ATOM 1472 O O . SER B 1 96 ? 5.367 38.25 9.938 1 82.69 96 SER B O 1
ATOM 1474 N N . GLU B 1 97 ? 3.416 37.406 10.438 1 71.44 97 GLU B N 1
ATOM 1475 C CA . GLU B 1 97 ? 2.811 38.688 10.766 1 71.44 97 GLU B CA 1
ATOM 1476 C C . GLU B 1 97 ? 3.287 39.188 12.133 1 71.44 97 GLU B C 1
ATOM 1478 O O . GLU B 1 97 ? 3.5 40.375 12.32 1 71.44 97 GLU B O 1
ATOM 1483 N N . ASP B 1 98 ? 3.461 38.219 12.953 1 59.66 98 ASP B N 1
ATOM 1484 C CA . ASP B 1 98 ? 3.963 38.656 14.25 1 59.66 98 ASP B CA 1
ATOM 1485 C C . ASP B 1 98 ? 5.438 39.031 14.164 1 59.66 98 ASP B C 1
ATOM 1487 O O . ASP B 1 98 ? 5.91 39.875 14.938 1 59.66 98 ASP B O 1
ATOM 1491 N N . GLY B 1 99 ? 6.199 38.406 13.375 1 55.69 99 GLY B N 1
ATOM 1492 C CA . GLY B 1 99 ? 7.586 38.844 13.234 1 55.69 99 GLY B CA 1
ATOM 1493 C C . GLY B 1 99 ? 7.738 40.125 12.469 1 55.69 99 GLY B C 1
ATOM 1494 O O . GLY B 1 99 ? 8.836 40.719 12.422 1 55.69 99 GLY B O 1
ATOM 1495 N N . ALA B 1 100 ? 6.938 40.562 11.641 1 52.28 100 ALA B N 1
ATOM 1496 C CA . ALA B 1 100 ? 6.977 41.844 10.953 1 52.28 100 ALA B CA 1
ATOM 1497 C C . ALA B 1 100 ? 6.48 42.969 11.867 1 52.28 100 ALA B C 1
ATOM 1499 O O . ALA B 1 100 ? 6.461 44.125 11.469 1 52.28 100 ALA B O 1
ATOM 1500 N N . ALA B 1 101 ? 5.984 42.812 13.047 1 42.34 101 ALA B N 1
ATOM 1501 C CA . ALA B 1 101 ? 5.742 43.938 13.945 1 42.34 101 ALA B CA 1
ATOM 1502 C C . ALA B 1 101 ? 6.992 44.281 14.75 1 42.34 101 ALA B C 1
ATOM 1504 O O . ALA B 1 101 ? 7.75 43.375 15.133 1 42.34 101 ALA B O 1
#

pLDDT: mean 87.72, std 15.78, range [30.06, 97.0]

Organism: Cardiobacterium hominis (strain ATCC 15826 / DSM 8339 / NCTC 10426 / 6573) (NCBI:txid638300)

Nearest PDB structures (foldseek):
  3g5g-assembly1_A  TM=6.129E-01  e=1.042E-01  Enterobacter sp. RFL1396
  4i6u-assembly1_A  TM=6.097E-01  e=3.083E-01  Enterobacter sp. RFL1396
  6h4c-assembly1_D  TM=5.202E-01  e=3.286E-01  Staphylococcus aureus
  1ic8-assembly1_A  TM=5.486E-01  e=6.218E-01  Homo sapiens
  6tri-assembly1_B  TM=5.630E-01  e=2.227E+00  Lactococcus phage TP901-1